Protein 8AU6 (pdb70)

Organism: Corynebacterium glutamicum (strain ATCC 13032 / DSM 20300 / JCM 1318 / BCRC 11384 / CCUG 27702 / LMG 3730 / NBRC 12168 / NCIMB 10025 / NRRL B-2784 / 534) (NCBI:txid196627)

Secondary structure (DSSP, 8-state):
-HHHHHHHHHHHHHHHHHHHHHHHHHHIIIIITTTTTT-EEE--BTTS-HHHHHHHHHHHHHTT-EE----EE-GGGGSHHHHHHHHHHHHHTPPTT----SS--SHHHHHHHHHHHHHBB-TTT--BSS-HHHHHHHHHHHHHTTSEE--TT----BSEE----S--S-GGGHHHHHHHHHHHHHHHHTSS-BEEE--GGGGSTTSHHHHHHHSHHHHHHSEEES-TTSTTT--HHHHHHHHH-

Sequence (245 aa):
AELVEAETLAEVNAVQADQADSIIDHIVEDVVAGTLTDRPVLVRTADAEESDVADVSWLLQQAGAINAGSITLEENFFSQDGADQLKSIVANTLPAGAQLSETQLDPGTHAGEALGAALLLNPETGEPLASTAERGLLLNVLRDNGYISYEDGTILPGQVIVITGDSDGSGDGAFAAETQSLFARALDAQGSGVVVAGRIHTAADTGVIGRLRANPDAAENVSTIDSVNRTWGKATVLSVREELA

InterPro domains:
  IPR021522 Copper transporter MctB [PF11382] (9-310)

Structure (mmCIF, N/CA/C/O backbone):
data_8AU6
#
_entry.id   8AU6
#
_cell.length_a   66.780
_cell.length_b   105.500
_cell.length_c   70.450
_cell.angle_alpha   90.000
_cell.angle_beta   90.000
_cell.angle_gamma   90.000
#
_symmetry.space_group_name_H-M   'C 2 2 21'
#
loop_
_entity.id
_entity.type
_entity.pdbx_description
1 polymer 'Regulatory protein Cg1604'
2 non-polymer 'CALCIUM ION'
3 water water
#
loop_
_atom_site.group_PDB
_atom_site.id
_atom_site.type_symbol
_atom_site.label_atom_id
_atom_site.label_alt_id
_atom_site.label_comp_id
_atom_site.label_asym_id
_atom_site.label_entity_id
_atom_site.label_seq_id
_atom_site.pdbx_PDB_ins_code
_atom_site.Cartn_x
_atom_site.Cartn_y
_atom_site.Cartn_z
_atom_site.occupancy
_atom_site.B_iso_or_equiv
_atom_site.auth_seq_id
_atom_site.auth_comp_id
_atom_site.auth_asym_id
_atom_site.auth_atom_id
_atom_site.pdbx_PDB_model_num
ATOM 1 N N . ALA A 1 46 ? -31.301 64.450 23.301 1.00 91.76 46 ALA A N 1
ATOM 2 C CA . ALA A 1 46 ? -30.370 65.565 23.175 1.00 92.51 46 ALA A CA 1
ATOM 3 C C . ALA A 1 46 ? -28.931 65.101 23.367 1.00 97.85 46 ALA A C 1
ATOM 4 O O . ALA A 1 46 ? -27.988 65.839 23.076 1.00 92.82 46 ALA A O 1
ATOM 6 N N . GLU A 1 47 ? -28.767 63.872 23.862 1.00 103.86 47 GLU A N 1
ATOM 7 C CA . GLU A 1 47 ? -27.438 63.321 24.099 1.00 99.48 47 GLU A CA 1
ATOM 8 C C . GLU A 1 47 ? -26.743 62.873 22.821 1.00 95.43 47 GLU A C 1
ATOM 9 O O . GLU A 1 47 ? -25.533 62.620 22.852 1.00 90.22 47 GLU A O 1
ATOM 15 N N . LEU A 1 48 ? -27.468 62.761 21.707 1.00 95.57 48 LEU A N 1
ATOM 16 C CA . LEU A 1 48 ? -26.824 62.492 20.429 1.00 92.99 48 LEU A CA 1
ATOM 17 C C . LEU A 1 48 ? -26.123 63.725 19.874 1.00 90.46 48 LEU A C 1
ATOM 18 O O . LEU A 1 48 ? -25.278 63.597 18.980 1.00 85.90 48 LEU A O 1
ATOM 23 N N . VAL A 1 49 ? -26.448 64.910 20.390 1.00 89.07 49 VAL A N 1
ATOM 24 C CA . VAL A 1 49 ? -25.767 66.126 19.962 1.00 85.14 49 VAL A CA 1
ATOM 25 C C . VAL A 1 49 ? -24.374 66.203 20.573 1.00 82.13 49 VAL A C 1
ATOM 26 O O . VAL A 1 49 ? -23.389 66.472 19.875 1.00 79.68 49 VAL A O 1
ATOM 30 N N . GLU A 1 50 ? -24.268 65.957 21.883 1.00 82.39 50 GLU A N 1
ATOM 31 C CA . GLU A 1 50 ? -22.973 66.051 22.549 1.00 78.86 50 GLU A CA 1
ATOM 32 C C . GLU A 1 50 ? -22.017 64.958 22.092 1.00 72.26 50 GLU A C 1
ATOM 33 O O . GLU A 1 50 ? -20.802 65.183 22.042 1.00 68.18 50 GLU A O 1
ATOM 39 N N . ALA A 1 51 ? -22.535 63.773 21.760 1.00 71.95 51 ALA A N 1
ATOM 40 C CA . ALA A 1 51 ? -21.673 62.744 21.192 1.00 67.04 51 ALA A CA 1
ATOM 41 C C . ALA A 1 51 ? -21.166 63.151 19.816 1.00 68.01 51 ALA A C 1
ATOM 42 O O . ALA A 1 51 ? -20.082 62.725 19.403 1.00 60.31 51 ALA A O 1
ATOM 44 N N . GLU A 1 52 ? -21.931 63.975 19.100 1.00 70.46 52 GLU A N 1
ATOM 45 C CA . GLU A 1 52 ? -21.507 64.423 17.780 1.00 69.46 52 GLU A CA 1
ATOM 46 C C . GLU A 1 52 ? -20.409 65.475 17.885 1.00 65.98 52 GLU A C 1
ATOM 47 O O . GLU A 1 52 ? -19.451 65.458 17.104 1.00 63.20 52 GLU A O 1
ATOM 53 N N . THR A 1 53 ? -20.526 66.394 18.848 1.00 65.44 53 THR A N 1
ATOM 54 C CA . THR A 1 53 ? -19.478 67.392 19.046 1.00 61.84 53 THR A CA 1
ATOM 55 C C . THR A 1 53 ? -18.199 66.749 19.567 1.00 59.18 53 THR A C 1
ATOM 56 O O . THR A 1 53 ? -17.094 67.158 19.192 1.00 55.66 53 THR A O 1
ATOM 60 N N . LEU A 1 54 ? -18.331 65.743 20.437 1.00 56.91 54 LEU A N 1
ATOM 61 C CA . LEU A 1 54 ? -17.157 65.032 20.932 1.00 54.83 54 LEU A CA 1
ATOM 62 C C . LEU A 1 54 ? -16.402 64.363 19.791 1.00 52.82 54 LEU A C 1
ATOM 63 O O . LEU A 1 54 ? -15.166 64.396 19.748 1.00 51.44 54 LEU A O 1
ATOM 68 N N . ALA A 1 55 ? -17.131 63.750 18.857 1.00 53.95 55 ALA A N 1
ATOM 69 C CA . ALA A 1 55 ? -16.484 63.124 17.710 1.00 53.33 55 ALA A CA 1
ATOM 70 C C . ALA A 1 55 ? -15.847 64.166 16.802 1.00 53.21 55 ALA A C 1
ATOM 71 O O . ALA A 1 55 ? -14.755 63.946 16.266 1.00 52.18 55 ALA A O 1
ATOM 73 N N . GLU A 1 56 ? -16.510 65.310 16.620 1.00 54.61 56 GLU A N 1
ATOM 74 C CA . GLU A 1 56 ? -15.954 66.349 15.761 1.00 55.28 56 GLU A CA 1
ATOM 75 C C . GLU A 1 56 ? -14.675 66.928 16.354 1.00 54.48 56 GLU A C 1
ATOM 76 O O . GLU A 1 56 ? -13.690 67.134 15.636 1.00 54.95 56 GLU A O 1
ATOM 82 N N . VAL A 1 57 ? -14.663 67.181 17.663 1.00 53.19 57 VAL A N 1
ATOM 83 C CA . VAL A 1 57 ? -13.490 67.777 18.295 1.00 52.52 57 VAL A CA 1
ATOM 84 C C . VAL A 1 57 ? -12.305 66.821 18.246 1.00 50.68 57 VAL A C 1
ATOM 85 O O . VAL A 1 57 ? -11.181 67.221 17.921 1.00 50.45 57 VAL A O 1
ATOM 89 N N . ASN A 1 58 ? -12.533 65.544 18.554 1.00 50.46 58 ASN A N 1
ATOM 90 C CA . ASN A 1 58 ? -11.428 64.604 18.693 1.00 49.65 58 ASN A CA 1
ATOM 91 C C . ASN A 1 58 ? -10.971 64.005 17.367 1.00 47.79 58 ASN A C 1
ATOM 92 O O . ASN A 1 58 ? -9.823 63.559 17.274 1.00 46.68 58 ASN A O 1
ATOM 97 N N . ALA A 1 59 ? -11.826 63.982 16.342 1.00 49.03 59 ALA A N 1
ATOM 98 C CA . ALA A 1 59 ? -11.363 63.543 15.029 1.00 49.35 59 ALA A CA 1
ATOM 99 C C . ALA A 1 59 ? -10.316 64.495 14.466 1.00 49.53 59 ALA A C 1
ATOM 100 O O . ALA A 1 59 ? -9.390 64.061 13.772 1.00 49.16 59 ALA A O 1
ATOM 102 N N . VAL A 1 60 ? -10.445 65.793 14.755 1.00 50.46 60 VAL A N 1
ATOM 103 C CA . VAL A 1 60 ? -9.418 66.753 14.364 1.00 51.19 60 VAL A CA 1
ATOM 104 C C . VAL A 1 60 ? -8.113 66.466 15.095 1.00 49.46 60 VAL A C 1
ATOM 105 O O . VAL A 1 60 ? -7.032 66.473 14.492 1.00 49.49 60 VAL A O 1
ATOM 109 N N . GLN A 1 61 ? -8.192 66.202 16.402 1.00 49.28 61 GLN A N 1
ATOM 110 C CA . GLN A 1 61 ? -6.991 65.917 17.178 1.00 48.19 61 GLN A CA 1
ATOM 111 C C . GLN A 1 61 ? -6.323 64.629 16.712 1.00 48.16 61 GLN A C 1
ATOM 112 O O . GLN A 1 61 ? -5.093 64.564 16.606 1.00 46.51 61 GLN A O 1
ATOM 118 N N . ALA A 1 62 ? -7.119 63.597 16.420 1.00 45.31 62 ALA A N 1
ATOM 119 C CA . ALA A 1 62 ? -6.556 62.322 15.983 1.00 45.38 62 ALA A CA 1
ATOM 120 C C . ALA A 1 62 ? -5.842 62.460 14.645 1.00 44.84 62 ALA A C 1
ATOM 121 O O . ALA A 1 62 ? -4.748 61.913 14.458 1.00 44.06 62 ALA A O 1
ATOM 123 N N . ASP A 1 63 ? -6.444 63.188 13.700 1.00 46.51 63 ASP A N 1
ATOM 124 C CA . ASP A 1 63 ? -5.798 63.393 12.408 1.00 48.29 63 ASP A CA 1
ATOM 125 C C . ASP A 1 63 ? -4.505 64.185 12.559 1.00 48.80 63 ASP A C 1
ATOM 126 O O . ASP A 1 63 ? -3.531 63.940 11.838 1.00 50.08 63 ASP A O 1
ATOM 131 N N . GLN A 1 64 ? -4.478 65.141 13.491 1.00 47.80 64 GLN A N 1
ATOM 132 C CA . GLN A 1 64 ? -3.249 65.888 13.739 1.00 49.29 64 GLN A CA 1
ATOM 133 C C . GLN A 1 64 ? -2.155 64.977 14.278 1.00 49.95 64 GLN A C 1
ATOM 134 O O . GLN A 1 64 ? -0.993 65.074 13.864 1.00 48.44 64 GLN A O 1
ATOM 140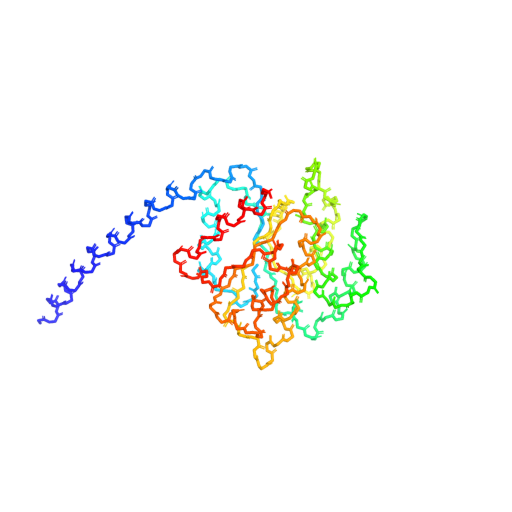 N N . ALA A 1 65 ? -2.509 64.076 15.198 1.00 45.35 65 ALA A N 1
ATOM 141 C CA . ALA A 1 65 ? -1.515 63.181 15.780 1.00 48.77 65 ALA A CA 1
ATOM 142 C C . ALA A 1 65 ? -0.952 62.223 14.738 1.00 43.45 65 ALA A C 1
ATOM 143 O O . ALA A 1 65 ? 0.256 61.959 14.720 1.00 42.81 65 ALA A O 1
ATOM 145 N N . ASP A 1 66 ? -1.810 61.691 13.864 1.00 44.74 66 ASP A N 1
ATOM 146 C CA . ASP A 1 66 ? -1.329 60.786 12.825 1.00 44.28 66 ASP A CA 1
ATOM 147 C C . ASP A 1 66 ? -0.400 61.504 11.854 1.00 45.30 66 ASP A C 1
ATOM 148 O O . ASP A 1 66 ? 0.604 60.936 11.411 1.00 44.79 66 ASP A O 1
ATOM 153 N N . SER A 1 67 ? -0.717 62.757 11.516 1.00 46.23 67 SER A N 1
ATOM 154 C CA . SER A 1 67 ? 0.148 63.520 10.622 1.00 49.88 67 SER A CA 1
ATOM 155 C C . SER A 1 67 ? 1.525 63.730 11.237 1.00 47.64 67 SER A C 1
ATOM 156 O O . SER A 1 67 ? 2.547 63.589 10.555 1.00 48.41 67 SER A O 1
ATOM 159 N N . ILE A 1 68 ? 1.571 64.068 12.526 1.00 46.76 68 ILE A N 1
ATOM 160 C CA . ILE A 1 68 ? 2.849 64.214 13.217 1.00 48.03 68 ILE A CA 1
ATOM 161 C C . ILE A 1 68 ? 3.645 62.918 13.138 1.00 48.06 68 ILE A C 1
ATOM 162 O O . ILE A 1 68 ? 4.840 62.917 12.818 1.00 47.21 68 ILE A O 1
ATOM 167 N N . ILE A 1 69 ? 2.987 61.793 13.415 1.00 44.80 69 ILE A N 1
ATOM 168 C CA . ILE A 1 69 ? 3.685 60.514 13.468 1.00 45.38 69 ILE A CA 1
ATOM 169 C C . ILE A 1 69 ? 4.153 60.094 12.079 1.00 44.58 69 ILE A C 1
ATOM 170 O O . ILE A 1 69 ? 5.268 59.584 11.918 1.00 45.49 69 ILE A O 1
ATOM 175 N N . ASP A 1 70 ? 3.317 60.302 11.055 1.00 43.92 70 ASP A N 1
ATOM 176 C CA . ASP A 1 70 ? 3.746 60.027 9.685 1.00 45.37 70 ASP A CA 1
ATOM 177 C C . ASP A 1 70 ? 5.015 60.797 9.344 1.00 48.65 70 ASP A C 1
ATOM 178 O O . ASP A 1 70 ? 5.951 60.243 8.754 1.00 49.29 70 ASP A O 1
ATOM 183 N N . HIS A 1 71 ? 5.060 62.078 9.715 1.00 47.79 71 HIS A N 1
ATOM 184 C CA . HIS A 1 71 ? 6.226 62.908 9.431 1.00 49.74 71 HIS A CA 1
ATOM 185 C C . HIS A 1 71 ? 7.465 62.383 10.147 1.00 48.70 71 HIS A C 1
ATOM 186 O O . HIS A 1 71 ? 8.570 62.405 9.591 1.00 49.78 71 HIS A O 1
ATOM 193 N N . ILE A 1 72 ? 7.298 61.894 11.380 1.00 46.40 72 ILE A N 1
A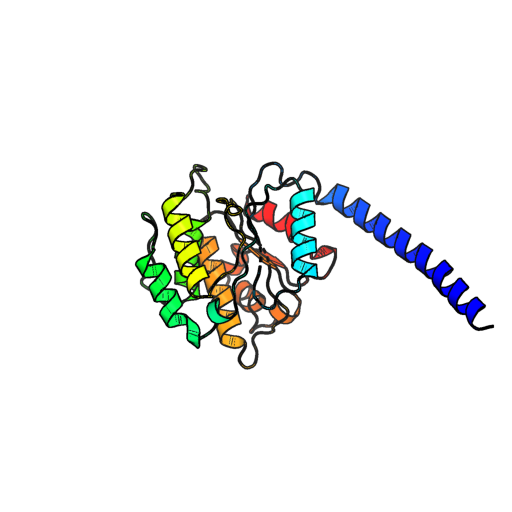TOM 194 C CA . ILE A 1 72 ? 8.435 61.380 12.139 1.00 45.65 72 ILE A CA 1
ATOM 195 C C . ILE A 1 72 ? 8.990 60.120 11.488 1.00 44.78 72 ILE A C 1
ATOM 196 O O . ILE A 1 72 ? 10.210 59.948 11.377 1.00 45.34 72 ILE A O 1
ATOM 201 N N . VAL A 1 73 ? 8.108 59.221 11.048 1.00 43.76 73 VAL A N 1
ATOM 202 C CA . VAL A 1 73 ? 8.553 57.987 10.404 1.00 43.38 73 VAL A CA 1
ATOM 203 C C . VAL A 1 73 ? 9.400 58.303 9.178 1.00 45.31 73 VAL A C 1
ATOM 204 O O . VAL A 1 73 ? 10.478 57.731 8.982 1.00 45.41 73 VAL A O 1
ATOM 208 N N . GLU A 1 74 ? 8.930 59.231 8.342 1.00 47.24 74 GLU A N 1
ATOM 209 C CA . GLU A 1 74 ? 9.653 59.557 7.116 1.00 49.81 74 GLU A CA 1
ATOM 210 C C . GLU A 1 74 ? 11.007 60.186 7.414 1.00 50.79 74 GLU A C 1
ATOM 211 O O . GLU A 1 74 ? 12.001 59.876 6.748 1.00 52.00 74 GLU A O 1
ATOM 217 N N . ASP A 1 75 ? 11.071 61.064 8.415 1.00 50.66 75 ASP A N 1
ATOM 218 C CA . ASP A 1 75 ? 12.299 61.803 8.677 1.00 52.45 75 ASP A CA 1
ATOM 219 C C . ASP A 1 75 ? 13.306 61.024 9.514 1.00 50.96 75 ASP A C 1
ATOM 220 O O . ASP A 1 75 ? 14.502 61.325 9.449 1.00 52.69 75 ASP A O 1
ATOM 225 N N . VAL A 1 76 ? 12.864 60.033 10.286 1.00 48.25 76 VAL A N 1
ATOM 226 C CA . VAL A 1 76 ? 13.714 59.368 11.261 1.00 47.27 76 VAL A CA 1
ATOM 227 C C . VAL A 1 76 ? 13.987 57.915 10.890 1.00 45.90 76 VAL A C 1
ATOM 228 O O . VAL A 1 76 ? 15.118 57.442 11.030 1.00 46.23 76 VAL A O 1
ATOM 232 N N . VAL A 1 77 ? 12.977 57.187 10.418 1.00 40.43 77 VAL A N 1
ATOM 233 C CA . VAL A 1 77 ? 13.042 55.737 10.313 1.00 41.70 77 VAL A CA 1
ATOM 234 C C . VAL A 1 77 ? 13.177 55.268 8.869 1.00 44.03 77 VAL A C 1
ATOM 235 O O . VAL A 1 77 ? 13.929 54.330 8.592 1.00 44.15 77 VAL A O 1
ATOM 239 N N . ALA A 1 78 ? 12.471 55.907 7.936 1.00 42.60 78 ALA A N 1
ATOM 240 C CA . ALA A 1 78 ? 12.392 55.400 6.570 1.00 43.13 78 ALA A CA 1
ATOM 241 C C . ALA A 1 78 ? 13.770 55.304 5.926 1.00 44.15 78 ALA A C 1
ATOM 242 O O . ALA A 1 78 ? 14.558 56.254 5.967 1.00 45.27 78 ALA A O 1
ATOM 244 N N . GLY A 1 79 ? 14.059 54.143 5.334 1.00 44.39 79 GLY A N 1
ATOM 245 C CA . GLY A 1 79 ? 15.253 53.956 4.531 1.00 45.83 79 GLY A CA 1
ATOM 246 C C . GLY A 1 79 ? 16.552 53.819 5.293 1.00 46.69 79 GLY A C 1
ATOM 247 O O . GLY A 1 79 ? 17.615 53.781 4.668 1.00 48.18 79 GLY A O 1
ATOM 248 N N . THR A 1 80 ? 16.504 53.724 6.620 1.00 42.45 80 THR A N 1
ATOM 249 C CA . THR A 1 80 ? 17.705 53.716 7.444 1.00 45.21 80 THR A CA 1
ATOM 250 C C . THR A 1 80 ? 18.320 52.334 7.620 1.00 45.25 80 THR A C 1
ATOM 251 O O . THR A 1 80 ? 19.451 52.242 8.109 1.00 49.91 80 THR A O 1
ATOM 255 N N . LEU A 1 81 ? 17.617 51.265 7.254 1.00 42.74 81 LEU A N 1
ATOM 256 C CA . LEU A 1 81 ? 18.104 49.905 7.468 1.00 41.60 81 LEU A CA 1
ATOM 257 C C . LEU A 1 81 ? 17.930 49.065 6.212 1.00 46.44 81 LEU A C 1
ATOM 258 O O . LEU A 1 81 ? 17.630 47.870 6.279 1.00 46.97 81 LEU A O 1
ATOM 263 N N . THR A 1 82 ? 18.130 49.677 5.047 1.00 43.83 82 THR A N 1
ATOM 264 C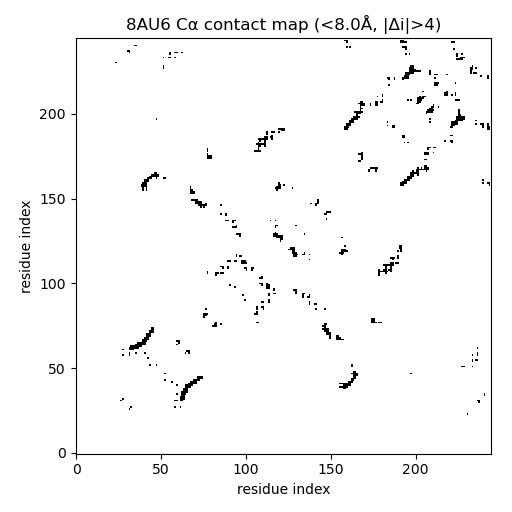 CA . THR A 1 82 ? 17.888 48.992 3.783 1.00 45.10 82 THR A CA 1
ATOM 265 C C . THR A 1 82 ? 18.737 47.731 3.671 1.00 47.03 82 THR A C 1
ATOM 266 O O . THR A 1 82 ? 19.958 47.769 3.853 1.00 51.72 82 THR A O 1
ATOM 270 N N . ASP A 1 83 ? 18.070 46.606 3.396 1.00 47.28 83 ASP A N 1
ATOM 271 C CA . ASP A 1 83 ? 18.715 45.313 3.150 1.00 45.68 83 ASP A CA 1
ATOM 272 C C . ASP A 1 83 ? 19.527 44.827 4.349 1.00 49.13 83 ASP A C 1
ATOM 273 O O . ASP A 1 83 ? 20.471 44.049 4.197 1.00 48.08 83 ASP A O 1
ATOM 278 N N . ARG A 1 84 ? 19.168 45.269 5.553 1.00 46.94 84 ARG A N 1
ATOM 279 C CA . ARG A 1 84 ? 19.821 44.791 6.763 1.00 47.25 84 ARG A CA 1
ATOM 280 C C . ARG A 1 84 ? 18.915 43.787 7.453 1.00 44.26 84 ARG A C 1
ATOM 281 O O . ARG A 1 84 ? 17.815 44.163 7.887 1.00 43.53 84 ARG A O 1
ATOM 289 N N . PRO A 1 85 ? 19.311 42.520 7.575 1.00 41.01 85 PRO A N 1
ATOM 290 C CA . PRO A 1 85 ? 18.445 41.539 8.246 1.00 41.89 85 PRO A CA 1
ATOM 291 C C . PRO A 1 85 ? 18.415 41.785 9.748 1.00 41.23 85 PRO A C 1
ATOM 292 O O . PRO A 1 85 ? 19.456 41.816 10.407 1.00 43.48 85 PRO A O 1
ATOM 296 N N . VAL A 1 86 ? 17.213 41.970 10.284 1.00 36.93 86 VAL A N 1
ATOM 297 C CA . VAL A 1 86 ? 17.004 42.167 11.713 1.00 37.12 86 VAL A CA 1
ATOM 298 C C . VAL A 1 86 ? 16.029 41.106 12.201 1.00 37.17 86 VAL A C 1
ATOM 299 O O . VAL A 1 86 ? 14.973 40.899 11.593 1.00 37.92 86 VAL A O 1
ATOM 303 N N . LEU A 1 87 ? 16.384 40.434 13.289 1.00 35.76 87 LEU A N 1
ATOM 304 C CA . LEU A 1 87 ? 15.524 39.432 13.897 1.00 37.34 87 LEU A CA 1
ATOM 305 C C . LEU A 1 87 ? 14.904 39.993 15.169 1.00 38.82 87 LEU A C 1
ATOM 306 O O . LEU A 1 87 ? 15.572 40.676 15.953 1.00 36.09 87 LEU A O 1
ATOM 311 N N . VAL A 1 88 ? 13.620 39.707 15.363 1.00 39.32 88 VAL A N 1
ATOM 312 C CA . VAL A 1 88 ? 12.870 40.163 16.525 1.00 34.28 88 VAL A CA 1
ATOM 313 C C . VAL A 1 88 ? 12.637 38.979 17.450 1.00 38.04 88 VAL A C 1
ATOM 314 O O . VAL A 1 88 ? 12.098 37.948 17.028 1.00 37.28 88 VAL A O 1
ATOM 326 N N . ARG A 1 90 ? 10.730 38.146 21.212 1.00 34.61 90 ARG A N 1
ATOM 327 C CA . ARG A 1 90 ? 9.736 38.689 22.127 1.00 35.25 90 ARG A CA 1
ATOM 328 C C . ARG A 1 90 ? 9.557 37.735 23.298 1.00 37.73 90 ARG A C 1
ATOM 329 O O . ARG A 1 90 ? 9.391 36.526 23.099 1.00 36.24 90 ARG A O 1
ATOM 337 N N . THR A 1 91 ? 9.611 38.273 24.514 1.00 32.03 91 THR A N 1
ATOM 338 C CA . THR A 1 91 ? 9.324 37.457 25.682 1.00 31.79 91 THR A CA 1
ATOM 339 C C . THR A 1 91 ? 7.831 37.146 25.746 1.00 35.76 91 THR A C 1
ATOM 340 O O . THR A 1 91 ? 7.013 37.726 25.026 1.00 35.56 91 THR A O 1
ATOM 344 N N . ALA A 1 92 ? 7.478 36.210 26.631 1.00 34.44 92 ALA A N 1
ATOM 345 C CA . ALA A 1 92 ? 6.087 35.782 26.732 1.00 37.67 92 ALA A CA 1
ATOM 346 C C . ALA A 1 92 ? 5.181 36.908 27.213 1.00 38.26 92 ALA A C 1
ATOM 347 O O . ALA A 1 92 ? 4.000 36.949 26.850 1.00 42.06 92 ALA A O 1
ATOM 349 N N . ASP A 1 93 ? 5.707 37.828 28.018 1.00 36.89 93 ASP A N 1
ATOM 350 C CA . ASP A 1 93 ? 4.904 38.900 28.591 1.00 38.43 93 ASP A CA 1
ATOM 351 C C . ASP A 1 93 ? 4.971 40.193 27.784 1.00 39.05 93 ASP A C 1
ATOM 352 O O . ASP A 1 93 ? 4.421 41.211 28.222 1.00 39.13 93 ASP A O 1
ATOM 357 N N . ALA A 1 94 ? 5.627 40.181 26.628 1.00 37.91 94 ALA A N 1
ATOM 358 C CA . ALA A 1 94 ? 5.674 41.371 25.791 1.00 39.86 94 ALA A CA 1
ATOM 359 C C . ALA A 1 94 ? 4.291 41.683 25.236 1.00 37.80 94 ALA A C 1
ATOM 360 O O . ALA A 1 94 ? 3.530 40.781 24.873 1.00 37.34 94 ALA A O 1
ATOM 362 N N . GLU A 1 95 ? 3.961 42.971 25.185 1.00 38.37 95 GLU A N 1
ATOM 363 C CA . GLU A 1 95 ? 2.692 43.393 24.610 1.00 39.43 95 GLU A CA 1
ATOM 364 C C . GLU A 1 95 ? 2.730 43.253 23.094 1.00 40.59 95 GLU A C 1
ATOM 365 O O . GLU A 1 95 ? 3.699 43.663 22.447 1.00 36.80 95 GLU A O 1
ATOM 371 N N . GLU A 1 96 ? 1.667 42.681 22.523 1.00 40.35 96 GLU A N 1
ATOM 372 C CA . GLU A 1 96 ? 1.655 42.453 21.082 1.00 42.39 96 GLU A CA 1
ATOM 373 C C . GLU A 1 96 ? 1.672 43.764 20.306 1.00 40.64 96 GLU A C 1
ATOM 374 O O . GLU A 1 96 ? 2.263 43.828 19.223 1.00 40.62 96 GLU A O 1
ATOM 380 N N . SER A 1 97 ? 1.057 44.821 20.844 1.00 40.06 97 SER A N 1
ATOM 381 C CA . SER A 1 97 ? 1.097 46.111 20.163 1.00 41.31 97 SER A CA 1
ATOM 382 C C . SER A 1 97 ? 2.525 46.630 20.064 1.00 39.28 97 SER A C 1
ATOM 383 O O . SER A 1 97 ? 2.925 47.176 19.031 1.00 40.35 97 SER A O 1
ATOM 386 N N . ASP A 1 98 ? 3.312 46.463 21.129 1.00 36.67 98 ASP A N 1
ATOM 387 C CA . ASP A 1 98 ? 4.709 46.881 21.084 1.00 37.69 98 ASP A CA 1
ATOM 388 C C . ASP A 1 98 ? 5.479 46.104 20.023 1.00 38.69 98 ASP A C 1
ATOM 389 O O . ASP A 1 98 ? 6.256 46.685 19.255 1.00 36.62 98 ASP A O 1
ATOM 394 N N . VAL A 1 99 ? 5.270 44.788 19.962 1.00 34.74 99 VAL A N 1
ATOM 395 C CA . VAL A 1 99 ? 5.985 43.960 18.996 1.00 35.78 99 VAL A CA 1
ATOM 396 C C . VAL A 1 99 ? 5.552 44.301 17.577 1.00 35.48 99 VAL A C 1
ATOM 397 O O . VAL A 1 99 ? 6.387 44.442 16.675 1.00 36.19 99 VAL A O 1
ATOM 401 N N . ALA A 1 100 ? 4.246 44.447 17.357 1.00 36.91 100 ALA A N 1
ATOM 402 C CA . ALA A 1 100 ? 3.754 44.770 16.021 1.00 39.52 100 ALA A CA 1
ATOM 403 C C . ALA A 1 100 ? 4.222 46.150 15.572 1.00 41.37 100 ALA A C 1
ATOM 404 O O . ALA A 1 100 ? 4.571 46.341 14.401 1.00 40.66 100 ALA A O 1
ATOM 406 N N . ASP A 1 101 ? 4.246 47.124 16.487 1.00 37.62 101 ASP A N 1
ATOM 407 C CA . ASP A 1 101 ? 4.658 48.475 16.117 1.00 35.09 101 ASP A CA 1
ATOM 408 C C . ASP A 1 101 ? 6.136 48.521 15.747 1.00 35.65 101 ASP A C 1
ATOM 409 O O . ASP A 1 101 ? 6.512 49.101 14.721 1.00 35.16 101 ASP A O 1
ATOM 414 N N . VAL A 1 102 ? 6.993 47.914 16.572 1.00 34.53 102 VAL A N 1
ATOM 415 C CA . VAL A 1 102 ? 8.422 47.888 16.268 1.00 34.73 102 VAL A CA 1
ATOM 416 C C . VAL A 1 102 ? 8.681 47.117 14.978 1.00 36.14 102 VAL A C 1
ATOM 417 O O . VAL A 1 102 ? 9.500 47.528 14.145 1.00 33.64 102 VAL A O 1
ATOM 421 N N . SER A 1 103 ? 7.985 45.994 14.786 1.00 35.83 103 SER A N 1
ATOM 422 C CA . SER A 1 103 ? 8.175 45.215 13.567 1.00 35.35 103 SER A CA 1
ATOM 423 C C . SER A 1 103 ? 7.756 46.007 12.337 1.00 37.11 103 SER A C 1
ATOM 424 O O . SER A 1 103 ? 8.416 45.937 11.294 1.00 41.32 103 SER A O 1
ATOM 427 N N . TRP A 1 104 ? 6.665 46.769 12.441 1.00 37.83 104 TRP A N 1
ATOM 428 C CA . TRP A 1 104 ? 6.249 47.614 11.327 1.00 41.29 104 TRP A CA 1
ATOM 429 C C . TRP A 1 104 ? 7.305 48.667 11.013 1.00 39.84 104 TRP A C 1
ATOM 430 O O . TRP A 1 104 ? 7.616 48.914 9.842 1.00 37.63 104 TRP A O 1
ATOM 441 N N . LEU A 1 105 ? 7.876 49.290 12.048 1.00 34.87 105 LEU A N 1
ATOM 442 C CA . LEU A 1 105 ? 8.861 50.347 11.832 1.00 35.63 105 LEU A CA 1
ATOM 443 C C . LEU A 1 105 ? 10.147 49.799 11.226 1.00 36.51 105 LEU A C 1
ATOM 444 O O . LEU A 1 105 ? 10.798 50.477 10.422 1.00 38.85 105 LEU A O 1
ATOM 449 N N . LEU A 1 106 ? 10.537 48.579 11.605 1.00 35.28 106 LEU A N 1
ATOM 450 C CA . LEU A 1 106 ? 11.697 47.952 10.977 1.00 36.53 106 LEU A CA 1
ATOM 451 C C . LEU A 1 106 ? 11.462 47.736 9.488 1.00 39.01 106 LEU A C 1
ATOM 452 O O . LEU A 1 106 ? 12.342 48.010 8.662 1.00 40.91 106 LEU A O 1
ATOM 457 N N . GLN A 1 107 ? 10.272 47.253 9.126 1.00 40.17 107 GLN A N 1
ATOM 458 C CA . GLN A 1 107 ? 9.922 47.122 7.715 1.00 40.44 107 GLN A CA 1
ATOM 459 C C . GLN A 1 107 ? 9.955 48.475 7.011 1.00 41.03 107 GLN A C 1
ATOM 460 O O . GLN A 1 107 ? 10.438 48.581 5.877 1.00 42.77 107 GLN A O 1
ATOM 466 N N . GLN A 1 108 ? 9.449 49.522 7.669 1.00 39.68 108 GLN A N 1
ATOM 467 C CA . GLN A 1 108 ? 9.486 50.858 7.078 1.00 42.56 108 GLN A CA 1
ATOM 468 C C . GLN A 1 108 ? 10.912 51.359 6.905 1.00 42.49 108 GLN A C 1
ATOM 469 O O . GLN A 1 108 ? 11.188 52.139 5.987 1.00 44.09 108 GLN A O 1
ATOM 475 N N . ALA A 1 109 ? 11.828 50.934 7.776 1.00 39.11 109 ALA A N 1
ATOM 476 C CA . ALA A 1 109 ? 13.226 51.318 7.645 1.00 41.54 109 ALA A CA 1
ATOM 477 C C . ALA A 1 109 ? 13.933 50.597 6.507 1.00 41.45 109 ALA A C 1
ATOM 478 O O . ALA A 1 109 ? 15.083 50.933 6.206 1.00 43.37 109 ALA A O 1
ATOM 480 N N . GLY A 1 110 ? 13.283 49.625 5.874 1.00 41.16 110 GLY A N 1
ATOM 481 C CA . GLY A 1 110 ? 13.913 48.839 4.836 1.00 43.95 110 GLY A CA 1
ATOM 482 C C . GLY A 1 110 ? 14.628 47.600 5.322 1.00 43.20 110 GLY A C 1
ATOM 483 O O . GLY A 1 110 ? 15.316 46.950 4.525 1.00 42.56 110 GLY A O 1
ATOM 484 N N . ALA A 1 111 ? 14.494 47.255 6.599 1.00 39.40 111 ALA A N 1
ATOM 485 C CA . ALA A 1 111 ? 15.150 46.071 7.131 1.00 39.05 111 ALA A CA 1
ATOM 486 C C . ALA A 1 111 ? 14.522 44.804 6.567 1.00 44.32 111 ALA A C 1
ATOM 487 O O . ALA A 1 111 ? 13.328 44.756 6.260 1.00 41.62 111 ALA A O 1
ATOM 489 N N . ILE A 1 112 ? 15.347 43.772 6.427 1.00 42.33 112 ILE A N 1
ATOM 490 C CA . ILE A 1 112 ? 14.858 42.452 6.049 1.00 43.18 112 ILE A CA 1
ATOM 491 C C . ILE A 1 112 ? 14.313 41.761 7.290 1.00 40.55 112 ILE A C 1
ATOM 492 O O . ILE A 1 112 ? 14.990 41.689 8.323 1.00 39.08 112 ILE A O 1
ATOM 497 N N . ASN A 1 113 ? 13.084 41.264 7.196 1.00 44.77 113 ASN A N 1
ATOM 498 C CA . ASN A 1 113 ? 12.441 40.549 8.296 1.00 45.48 113 ASN A CA 1
ATOM 499 C C . ASN A 1 113 ? 13.113 39.191 8.458 1.00 43.75 113 ASN A C 1
ATOM 500 O O . ASN A 1 113 ? 12.790 38.236 7.751 1.00 45.03 113 ASN A O 1
ATOM 505 N N . ALA A 1 114 ? 14.048 39.096 9.402 1.00 42.33 114 ALA A N 1
ATOM 506 C CA . ALA A 1 114 ? 14.785 37.858 9.622 1.00 42.95 114 ALA A CA 1
ATOM 507 C C . ALA A 1 114 ? 14.034 36.863 10.498 1.00 43.94 114 ALA A C 1
ATOM 508 O O . ALA A 1 114 ? 14.574 35.789 10.787 1.00 43.92 114 ALA A O 1
ATOM 510 N N . GLY A 1 115 ? 12.815 37.185 10.923 1.00 41.78 115 GLY A N 1
ATOM 511 C CA . GLY A 1 115 ? 12.026 36.267 11.717 1.00 44.49 115 GLY A CA 1
ATOM 512 C C . GLY A 1 115 ? 11.575 36.843 13.043 1.00 44.45 115 GLY A C 1
ATOM 513 O O . GLY A 1 115 ? 12.175 37.790 13.561 1.00 40.57 115 GLY A O 1
ATOM 514 N N . SER A 1 116 ? 10.506 36.277 13.598 1.00 42.10 116 SER A N 1
ATOM 515 C CA . SER A 1 116 ? 9.985 36.665 14.903 1.00 41.69 116 SER A CA 1
ATOM 516 C C . SER A 1 116 ? 9.927 35.423 15.778 1.00 42.20 116 SER A C 1
ATOM 517 O O . SER A 1 116 ? 9.213 34.466 15.455 1.00 44.73 116 SER A O 1
ATOM 520 N N . ILE A 1 117 ? 10.679 35.432 16.875 1.00 36.30 117 ILE A N 1
ATOM 521 C CA . ILE A 1 117 ? 10.797 34.278 17.759 1.00 37.34 117 ILE A CA 1
ATOM 522 C C . ILE A 1 117 ? 10.238 34.654 19.123 1.00 38.16 117 ILE A C 1
ATOM 523 O O . ILE A 1 117 ? 10.693 35.625 19.742 1.00 33.92 117 ILE A O 1
ATOM 528 N N . THR A 1 118 ? 9.256 33.888 19.587 1.00 33.62 118 THR A N 1
ATOM 529 C CA . THR A 1 118 ? 8.682 34.074 20.911 1.00 35.54 118 THR A CA 1
ATOM 530 C C . THR A 1 118 ? 9.441 33.206 21.906 1.00 37.49 118 THR A C 1
ATOM 531 O O . THR A 1 118 ? 9.549 31.991 21.719 1.00 39.89 118 THR A O 1
ATOM 535 N N . LEU A 1 119 ? 9.975 33.829 22.952 1.00 37.11 119 LEU A N 1
ATOM 536 C CA . LEU A 1 119 ? 10.644 33.108 24.028 1.00 34.91 119 LEU A CA 1
ATOM 537 C C . LEU A 1 119 ? 9.610 32.830 25.113 1.00 36.48 119 LEU A C 1
ATOM 538 O O . LEU A 1 119 ? 9.194 33.743 25.833 1.00 37.07 119 LEU A O 1
ATOM 543 N N . GLU A 1 120 ? 9.191 31.572 25.224 1.00 36.50 120 GLU A N 1
ATOM 544 C CA . GLU A 1 120 ? 8.106 31.225 26.127 1.00 40.35 120 GLU A CA 1
ATOM 545 C C . GLU A 1 120 ? 8.557 31.358 27.581 1.00 39.91 120 GLU A C 1
ATOM 546 O O . GLU A 1 120 ? 9.720 31.645 27.883 1.00 36.98 120 GLU A O 1
ATOM 552 N N . GLU A 1 121 ? 7.607 31.143 28.493 1.00 38.84 121 GLU A N 1
ATOM 553 C CA . GLU A 1 121 ? 7.858 31.401 29.907 1.00 41.91 121 GLU A CA 1
ATOM 554 C C . GLU A 1 121 ? 8.976 30.519 30.448 1.00 44.15 121 GLU A C 1
ATOM 555 O O . GLU A 1 121 ? 9.823 30.984 31.220 1.00 47.94 121 GLU A O 1
ATOM 561 N N . ASN A 1 122 ? 9.003 29.244 30.050 1.00 42.24 122 ASN A N 1
ATOM 562 C CA . ASN A 1 122 ? 10.020 28.328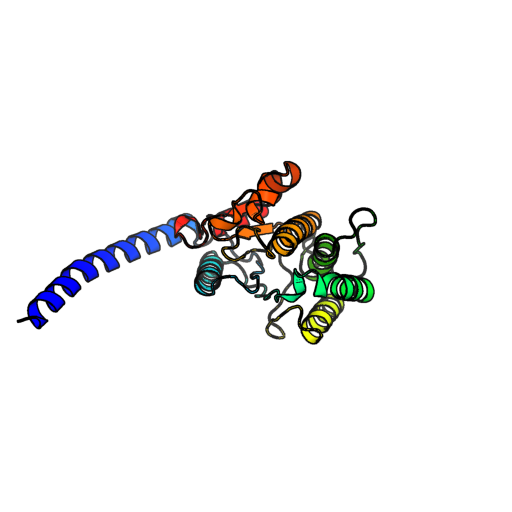 30.554 1.00 47.57 122 ASN A CA 1
ATOM 563 C C . ASN A 1 122 ? 11.427 28.735 30.139 1.00 43.92 122 ASN A C 1
ATOM 564 O O . ASN A 1 122 ? 12.396 28.291 30.765 1.00 45.51 122 ASN A O 1
ATOM 569 N N . PHE A 1 123 ? 11.560 29.563 29.101 1.00 38.04 123 PHE A N 1
ATOM 570 C CA . PHE A 1 123 ? 12.882 29.977 28.644 1.00 40.95 123 PHE A CA 1
ATOM 571 C C . PHE A 1 123 ? 13.639 30.743 29.724 1.00 41.14 123 PHE A C 1
ATOM 572 O O . PHE A 1 123 ? 14.870 30.654 29.799 1.00 36.29 123 PHE A O 1
ATOM 580 N N . PHE A 1 124 ? 12.928 31.491 30.572 1.00 39.14 124 PHE A N 1
ATOM 581 C CA . PHE A 1 124 ? 13.560 32.327 31.587 1.00 40.10 124 PHE A CA 1
ATOM 582 C C . PHE A 1 124 ? 13.132 31.959 33.003 1.00 39.83 124 PHE A C 1
ATOM 583 O O . PHE A 1 124 ? 13.243 32.789 33.908 1.00 44.97 124 PHE A O 1
ATOM 591 N N . SER A 1 125 ? 12.650 30.740 33.224 1.00 42.91 125 SER A N 1
ATOM 592 C CA . SER A 1 125 ? 12.182 30.327 34.539 1.00 46.69 125 SER A CA 1
ATOM 593 C C . SER A 1 125 ? 13.188 29.391 35.197 1.00 46.87 125 SER A C 1
ATOM 594 O O . SER A 1 125 ? 13.943 28.689 34.518 1.00 45.69 125 SER A O 1
ATOM 597 N N . GLN A 1 126 ? 13.195 29.391 36.536 1.00 45.68 126 GLN A N 1
ATOM 598 C CA . GLN A 1 126 ? 14.059 28.467 37.266 1.00 47.78 126 GLN A CA 1
ATOM 599 C C . GLN A 1 126 ? 13.718 27.021 36.938 1.00 45.60 126 GLN A C 1
ATOM 600 O O . GLN A 1 126 ? 14.614 26.178 36.821 1.00 52.22 126 GLN A O 1
ATOM 606 N N . ASP A 1 127 ? 12.425 26.716 36.790 1.00 48.18 127 ASP A N 1
ATOM 607 C CA . ASP A 1 127 ? 12.011 25.347 36.498 1.00 53.70 127 ASP A CA 1
ATOM 608 C C . ASP A 1 127 ? 12.634 24.840 35.203 1.00 54.17 127 ASP A C 1
ATOM 609 O O . ASP A 1 127 ? 13.036 23.674 35.115 1.00 58.06 127 ASP A O 1
ATOM 614 N N . GLY A 1 128 ? 12.731 25.700 34.194 1.00 52.77 128 GLY A N 1
ATOM 615 C CA . GLY A 1 128 ? 13.220 25.300 32.893 1.00 51.57 128 GLY A CA 1
ATOM 616 C C . GLY A 1 128 ? 14.698 25.484 32.651 1.00 48.67 128 GLY A C 1
ATOM 617 O O . GLY A 1 128 ? 15.174 25.172 31.554 1.00 48.97 128 GLY A O 1
ATOM 618 N N . ALA A 1 129 ? 15.447 25.970 33.644 1.00 45.89 129 ALA A N 1
ATOM 619 C CA . ALA A 1 129 ? 16.861 26.267 33.431 1.00 44.86 129 ALA A CA 1
ATOM 620 C C . ALA A 1 129 ? 17.660 25.010 33.109 1.00 48.23 129 ALA A C 1
ATOM 621 O O . ALA A 1 129 ? 18.494 25.015 32.195 1.00 48.57 129 ALA A O 1
ATOM 623 N N . ASP A 1 130 ? 17.420 23.922 33.847 1.00 53.16 130 ASP A N 1
ATOM 624 C CA . ASP A 1 130 ? 18.232 22.719 33.682 1.00 51.60 130 ASP A CA 1
ATOM 625 C C . ASP A 1 130 ? 18.025 22.081 32.314 1.00 50.74 130 ASP A C 1
ATOM 626 O O . ASP A 1 130 ? 18.994 21.672 31.663 1.00 50.11 130 ASP A O 1
ATOM 631 N N . GLN A 1 131 ? 16.774 21.977 31.858 1.00 46.29 131 GLN A N 1
ATOM 632 C CA . GLN A 1 131 ? 16.540 21.369 30.554 1.00 48.57 131 GLN A CA 1
ATOM 633 C C . GLN A 1 131 ? 17.012 22.275 29.425 1.00 45.55 131 GLN A C 1
ATOM 634 O O . GLN A 1 131 ? 17.492 21.784 28.398 1.00 48.45 131 GLN A O 1
ATOM 640 N N . LEU A 1 132 ? 16.891 23.594 29.597 1.00 48.50 132 LEU A N 1
ATOM 641 C CA . LEU A 1 132 ? 17.366 24.515 28.570 1.00 46.36 132 LEU A CA 1
ATOM 642 C C . LEU A 1 132 ? 18.873 24.400 28.390 1.00 43.60 132 LEU A C 1
ATOM 643 O O . LEU A 1 132 ? 19.368 24.349 27.258 1.00 41.43 132 LEU A O 1
ATOM 648 N N . LYS A 1 133 ? 19.617 24.347 29.497 1.00 41.78 133 LYS A N 1
ATOM 649 C CA . LYS A 1 133 ? 21.063 24.185 29.402 1.00 42.80 133 LYS A CA 1
ATOM 650 C C . LYS A 1 133 ? 21.420 22.877 28.710 1.00 44.71 133 LYS A C 1
ATOM 651 O O . LYS A 1 133 ? 22.383 22.818 27.937 1.00 45.29 133 LYS A O 1
ATOM 657 N N . SER A 1 134 ? 20.636 21.823 28.959 1.00 43.58 134 SER A N 1
ATOM 658 C CA . SER A 1 134 ? 20.905 20.526 28.347 1.00 44.29 134 SER A CA 1
ATOM 659 C C . SER A 1 134 ? 20.638 20.550 26.846 1.00 42.67 134 SER A C 1
ATOM 660 O O . SER A 1 134 ? 21.398 19.965 26.065 1.00 48.04 134 SER A O 1
ATOM 663 N N . ILE A 1 135 ? 19.566 21.220 26.425 1.00 41.38 135 ILE A N 1
ATOM 664 C CA . ILE A 1 135 ? 19.222 21.275 25.008 1.00 43.58 135 ILE A CA 1
ATOM 665 C C . ILE A 1 135 ? 20.288 22.031 24.224 1.00 44.36 135 ILE A C 1
ATOM 666 O O . ILE A 1 135 ? 20.743 21.578 23.167 1.00 47.19 135 ILE A O 1
ATOM 671 N N . VAL A 1 136 ? 20.701 23.198 24.726 1.00 41.07 136 VAL A N 1
ATOM 672 C CA . VAL A 1 136 ? 21.698 23.984 24.006 1.00 42.01 136 VAL A CA 1
ATOM 673 C C . VAL A 1 136 ? 23.046 23.274 24.005 1.00 42.08 136 VAL A C 1
ATOM 674 O O . VAL A 1 136 ? 23.826 23.411 23.055 1.00 42.99 136 VAL A O 1
ATOM 678 N N . ALA A 1 137 ? 23.340 22.495 25.048 1.00 42.50 137 ALA A N 1
ATOM 679 C CA . ALA A 1 137 ? 24.591 21.746 25.068 1.00 42.87 137 ALA A CA 1
ATOM 680 C C . ALA A 1 137 ? 24.579 20.627 24.035 1.00 45.97 137 ALA A C 1
ATOM 681 O O . ALA A 1 137 ? 25.569 20.422 23.323 1.00 49.01 137 ALA A O 1
ATOM 683 N N . ASN A 1 138 ? 23.462 19.904 23.926 1.00 42.86 138 ASN A N 1
ATOM 684 C CA . ASN A 1 138 ? 23.392 18.743 23.048 1.00 42.89 138 ASN A CA 1
ATOM 685 C C . ASN A 1 138 ? 23.235 19.112 21.577 1.00 45.75 138 ASN A C 1
ATOM 686 O O . ASN A 1 138 ? 23.567 18.295 20.713 1.00 49.14 138 ASN A O 1
ATOM 691 N N . THR A 1 139 ? 22.737 20.309 21.270 1.00 45.94 139 THR A N 1
ATOM 692 C CA . THR A 1 139 ? 22.575 20.758 19.893 1.00 48.94 139 THR A CA 1
ATOM 693 C C . THR A 1 139 ? 23.493 21.933 19.570 1.00 47.95 139 THR A C 1
ATOM 694 O O . THR A 1 139 ? 23.215 22.710 18.654 1.00 45.35 139 THR A O 1
ATOM 698 N N . LEU A 1 140 ? 24.587 22.066 20.312 1.00 48.39 140 LEU A N 1
ATOM 699 C CA . LEU A 1 140 ? 25.512 23.180 20.156 1.00 45.73 140 LEU A CA 1
ATOM 700 C C . LEU A 1 140 ? 26.120 23.184 18.757 1.00 47.40 140 LEU A C 1
ATOM 701 O O . LEU A 1 140 ? 26.761 22.196 18.367 1.00 48.46 140 LEU A O 1
ATOM 706 N N . PRO A 1 141 ? 25.954 24.254 17.981 1.00 45.79 141 PRO A N 1
ATOM 707 C CA . PRO A 1 141 ? 26.553 24.291 16.643 1.00 50.63 141 PRO A CA 1
ATOM 708 C C . PRO A 1 141 ? 28.071 24.259 16.721 1.00 51.71 141 PRO A C 1
ATOM 709 O O . PRO A 1 141 ? 28.677 24.721 17.691 1.00 51.56 141 PRO A O 1
ATOM 713 N N . ALA A 1 142 ? 28.684 23.688 15.686 1.00 49.18 142 ALA A N 1
ATOM 714 C CA . ALA A 1 142 ? 30.135 23.706 15.589 1.00 50.85 142 ALA A CA 1
ATOM 715 C C . ALA A 1 142 ? 30.627 25.143 15.481 1.00 61.73 142 ALA A C 1
ATOM 716 O O . ALA A 1 142 ? 29.984 25.994 14.858 1.00 66.11 142 ALA A O 1
ATOM 718 N N . GLY A 1 143 ? 31.771 25.414 16.099 1.00 65.05 143 GLY A N 1
ATOM 719 C CA . GLY A 1 143 ? 32.268 26.771 16.163 1.00 64.13 143 GLY A CA 1
ATOM 720 C C . GLY A 1 143 ? 31.664 27.615 17.261 1.00 60.95 143 GLY A C 1
ATOM 721 O O . GLY A 1 143 ? 31.919 28.824 17.304 1.00 64.13 143 GLY A O 1
ATOM 722 N N . ALA A 1 144 ? 30.864 27.020 18.141 1.00 62.24 144 ALA A N 1
ATOM 723 C CA . ALA A 1 144 ? 30.303 27.700 19.299 1.00 58.15 144 ALA A CA 1
ATOM 724 C C . ALA A 1 144 ? 30.756 26.984 20.562 1.00 57.86 144 ALA A C 1
ATOM 725 O O . ALA A 1 144 ? 30.796 25.751 20.605 1.00 58.93 144 ALA A O 1
ATOM 727 N N . GLN A 1 145 ? 31.105 27.755 21.588 1.00 59.36 145 GLN A N 1
ATOM 728 C CA . GLN A 1 145 ? 31.583 27.192 22.842 1.00 59.12 145 GLN A CA 1
ATOM 729 C C . GLN A 1 145 ? 30.828 27.826 23.999 1.00 57.68 145 GLN A C 1
ATOM 730 O O . GLN A 1 145 ? 30.769 29.054 24.108 1.00 58.77 145 GLN A O 1
ATOM 736 N N . LEU A 1 146 ? 30.249 26.986 24.851 1.00 55.41 146 LEU A N 1
ATOM 737 C CA . LEU A 1 146 ? 29.545 27.465 26.028 1.00 51.69 146 LEU A CA 1
ATOM 738 C C . LEU A 1 146 ? 30.538 27.885 27.106 1.00 54.14 146 LEU A C 1
ATOM 739 O O . LEU A 1 146 ? 31.620 27.308 27.245 1.00 50.32 146 LEU A O 1
ATOM 744 N N . SER A 1 147 ? 30.159 28.908 27.867 1.00 51.81 147 SER A N 1
ATOM 745 C CA . SER A 1 147 ? 31.042 29.458 28.885 1.00 57.98 147 SER A CA 1
ATOM 746 C C . SER A 1 147 ? 31.305 28.436 29.984 1.00 60.62 147 SER A C 1
ATOM 747 O O . SER A 1 147 ? 30.396 27.733 30.434 1.00 56.53 147 SER A O 1
ATOM 750 N N . GLU A 1 148 ? 32.563 28.355 30.414 1.00 59.86 148 GLU A N 1
ATOM 751 C CA . GLU A 1 148 ? 32.947 27.472 31.504 1.00 61.83 148 GLU A CA 1
ATOM 752 C C . GLU A 1 148 ? 32.978 28.175 32.855 1.00 65.10 148 GLU A C 1
ATOM 753 O O . GLU A 1 148 ? 33.095 27.501 33.884 1.00 64.39 148 GLU A O 1
ATOM 759 N N . THR A 1 149 ? 32.874 29.504 32.878 1.00 63.93 149 THR A N 1
ATOM 760 C CA . THR A 1 149 ? 32.836 30.259 34.124 1.00 66.56 149 THR A CA 1
ATOM 761 C C . THR A 1 149 ? 31.443 30.757 34.479 1.00 63.94 149 THR A C 1
ATOM 762 O O . THR A 1 149 ? 31.123 30.871 35.666 1.00 67.99 149 THR A O 1
ATOM 766 N N . GLN A 1 150 ? 30.613 31.063 33.487 1.00 61.07 150 GLN A N 1
ATOM 767 C CA . GLN A 1 150 ? 29.233 31.485 33.704 1.00 59.01 150 GLN A CA 1
ATOM 768 C C . GLN A 1 150 ? 28.321 30.347 33.263 1.00 59.36 150 GLN A C 1
ATOM 769 O O . GLN A 1 150 ? 28.165 30.100 32.063 1.00 56.57 150 GLN A O 1
ATOM 775 N N . LEU A 1 151 ? 27.715 29.659 34.232 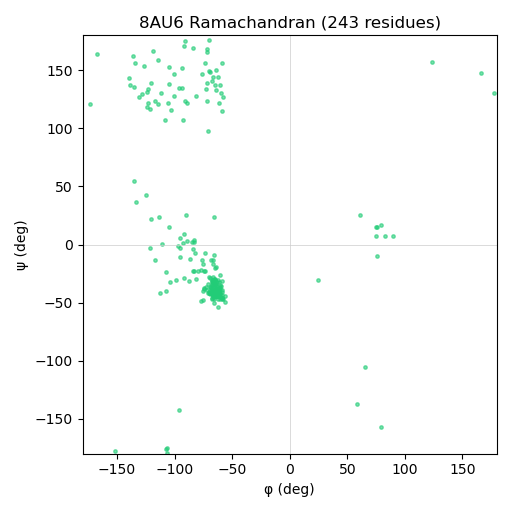1.00 52.35 151 LEU A N 1
ATOM 776 C CA . LEU A 1 151 ? 26.919 28.470 33.958 1.00 51.87 151 LEU A CA 1
ATOM 777 C C . LEU A 1 151 ? 25.417 28.725 34.053 1.00 51.90 151 LEU A C 1
ATOM 778 O O . LEU A 1 151 ? 24.637 27.770 34.112 1.00 56.12 151 LEU A O 1
ATOM 783 N N . ASP A 1 152 ? 24.991 29.985 34.065 1.00 48.86 152 ASP A N 1
ATOM 784 C CA . ASP A 1 152 ? 23.571 30.278 34.138 1.00 46.37 152 ASP A CA 1
ATOM 785 C C . ASP A 1 152 ? 22.896 29.973 32.799 1.00 47.30 152 ASP A C 1
ATOM 786 O O . ASP A 1 152 ? 23.548 29.958 31.752 1.00 45.61 152 ASP A O 1
ATOM 791 N N . PRO A 1 153 ? 21.584 29.710 32.812 1.00 45.51 153 PRO A N 1
ATOM 792 C CA . PRO A 1 153 ? 20.902 29.369 31.554 1.00 43.89 153 PRO A CA 1
ATOM 793 C C . PRO A 1 153 ? 20.885 30.503 30.546 1.00 45.02 153 PRO A C 1
ATOM 794 O O . PRO A 1 153 ? 20.885 30.237 29.337 1.00 43.95 153 PRO A O 1
ATOM 798 N N . GLY A 1 154 ? 20.869 31.757 30.999 1.00 41.04 154 GLY A N 1
ATOM 799 C CA . GLY A 1 154 ? 20.848 32.868 30.062 1.00 40.73 154 GLY A CA 1
ATOM 800 C C . GLY A 1 154 ? 22.118 32.962 29.240 1.00 40.89 154 GLY A C 1
ATOM 801 O O . GLY A 1 154 ? 22.066 33.152 28.021 1.00 40.24 154 GLY A O 1
ATOM 802 N N . THR A 1 155 ? 23.275 32.825 29.891 1.00 40.95 155 THR A N 1
ATOM 803 C CA . THR A 1 155 ? 24.547 32.892 29.178 1.00 40.24 155 THR A CA 1
ATOM 804 C C . THR A 1 155 ? 24.661 31.769 28.156 1.00 42.39 155 THR A C 1
ATOM 805 O O . THR A 1 155 ? 25.039 31.999 27.002 1.00 40.75 155 THR A O 1
ATOM 809 N N . HIS A 1 156 ? 24.327 30.542 28.562 1.00 42.85 156 HIS A N 1
ATOM 810 C CA . HIS A 1 156 ? 24.450 29.404 27.656 1.00 42.83 156 HIS A CA 1
ATOM 811 C C . HIS A 1 156 ? 23.456 29.501 26.505 1.00 38.98 156 HIS A C 1
ATOM 812 O O . HIS A 1 156 ? 23.819 29.291 25.342 1.00 39.51 156 HIS A O 1
ATOM 819 N N . ALA A 1 157 ? 22.195 29.818 26.809 1.00 36.67 157 ALA A N 1
ATOM 820 C CA . ALA A 1 157 ? 21.194 29.939 25.755 1.00 37.29 157 ALA A CA 1
ATOM 821 C C . ALA A 1 157 ? 21.539 31.070 24.796 1.00 40.85 157 ALA A C 1
ATOM 822 O O . ALA A 1 157 ? 21.291 30.967 23.589 1.00 39.25 157 ALA A O 1
ATOM 824 N N . GLY A 1 158 ? 22.115 32.158 25.311 1.00 38.82 158 GLY A N 1
ATOM 825 C CA . GLY A 1 158 ? 22.496 33.259 24.442 1.00 39.52 158 GLY A CA 1
ATOM 826 C C . GLY A 1 158 ? 23.703 32.932 23.586 1.00 40.94 158 GLY A C 1
ATOM 827 O O . GLY A 1 158 ? 23.787 33.353 22.429 1.00 39.70 158 GLY A O 1
ATOM 828 N N . GLU A 1 159 ? 24.656 32.181 24.141 1.00 36.32 159 GLU A N 1
ATOM 829 C CA . GLU A 1 159 ? 25.809 31.753 23.355 1.00 43.93 159 GLU A CA 1
ATOM 830 C C . GLU A 1 159 ? 25.398 30.779 22.258 1.00 45.02 159 GLU A C 1
ATOM 831 O O . GLU A 1 159 ? 25.935 30.827 21.144 1.00 45.43 159 GLU A O 1
ATOM 837 N N . ALA A 1 160 ? 24.445 29.892 22.549 1.00 40.77 160 ALA A N 1
ATOM 838 C CA . ALA A 1 160 ? 24.025 28.899 21.568 1.00 37.99 160 ALA A CA 1
ATOM 839 C C . ALA A 1 160 ? 23.111 29.509 20.512 1.00 40.74 160 ALA A C 1
ATOM 840 O O . ALA A 1 160 ? 23.320 29.310 19.312 1.00 38.68 160 ALA A O 1
ATOM 842 N N . LEU A 1 161 ? 22.090 30.256 20.942 1.00 39.37 161 LEU A N 1
ATOM 843 C CA . LEU A 1 161 ? 21.198 30.907 19.987 1.00 38.29 161 LEU A CA 1
ATOM 844 C C . LEU A 1 161 ? 21.931 31.966 19.177 1.00 40.90 161 LEU A C 1
ATOM 845 O O . LEU A 1 161 ? 21.634 32.163 17.994 1.00 40.01 161 LEU A O 1
ATOM 850 N N . GLY A 1 162 ? 22.885 32.664 19.797 1.00 38.28 162 GLY A N 1
ATOM 851 C CA . GLY A 1 162 ? 23.662 33.647 19.058 1.00 40.35 162 GLY A CA 1
ATOM 852 C C . GLY A 1 162 ? 24.407 33.034 17.887 1.00 42.21 162 GLY A C 1
ATOM 853 O O . GLY A 1 162 ? 24.391 33.564 16.773 1.00 40.61 162 GLY A O 1
ATOM 854 N N . ALA A 1 163 ? 25.060 31.896 18.122 1.00 39.96 163 ALA A N 1
ATOM 855 C CA . ALA A 1 163 ? 25.768 31.223 17.038 1.00 43.16 163 ALA A CA 1
ATOM 856 C C . ALA A 1 163 ? 24.807 30.704 15.975 1.00 43.17 163 ALA A C 1
ATOM 857 O O . ALA A 1 163 ? 25.166 30.635 14.794 1.00 45.57 163 ALA A O 1
ATOM 859 N N . ALA A 1 164 ? 23.585 30.349 16.367 1.00 41.31 164 ALA A N 1
ATOM 860 C CA . ALA A 1 164 ? 22.631 29.789 15.422 1.00 41.32 164 ALA A CA 1
ATOM 861 C C . ALA A 1 164 ? 21.942 30.845 14.568 1.00 42.40 164 ALA A C 1
ATOM 862 O O . ALA A 1 164 ? 21.461 30.520 13.477 1.00 42.23 164 ALA A O 1
ATOM 864 N N . LEU A 1 165 ? 21.887 32.096 15.024 1.00 39.87 165 LEU A N 1
ATOM 865 C CA . LEU A 1 165 ? 21.026 33.093 14.403 1.00 47.19 165 LEU A CA 1
ATOM 866 C C . LEU A 1 165 ? 21.755 34.325 13.885 1.00 44.66 165 LEU A C 1
ATOM 867 O O . LEU A 1 165 ? 21.111 35.193 13.286 1.00 48.91 165 LEU A O 1
ATOM 872 N N . LEU A 1 166 ? 23.063 34.430 14.081 1.00 44.83 166 LEU A N 1
ATOM 873 C CA . LEU A 1 166 ? 23.784 35.648 13.753 1.00 50.87 166 LEU A CA 1
ATOM 874 C C . LEU A 1 166 ? 24.779 35.411 12.626 1.00 52.08 166 LEU A C 1
ATOM 875 O O . LEU A 1 166 ? 25.190 34.281 12.346 1.00 51.46 166 LEU A O 1
ATOM 880 N N . LEU A 1 167 ? 25.152 36.508 11.977 1.00 55.02 167 LEU A N 1
ATOM 881 C CA . LEU A 1 167 ? 26.176 36.524 10.947 1.00 60.24 167 LEU A CA 1
ATOM 882 C C . LEU A 1 167 ? 27.485 37.026 11.540 1.00 59.75 167 LEU A C 1
ATOM 883 O O . LEU A 1 167 ? 27.494 37.864 12.446 1.00 63.32 167 LEU A O 1
ATOM 888 N N . ASN A 1 168 ? 28.589 36.499 11.029 1.00 62.20 168 ASN A N 1
ATOM 889 C CA . ASN A 1 168 ? 29.899 36.991 11.423 1.00 68.49 168 ASN A CA 1
ATOM 890 C C . ASN A 1 168 ? 29.989 38.477 11.096 1.00 71.10 168 ASN A C 1
ATOM 891 O O . ASN A 1 168 ? 29.955 38.844 9.913 1.00 73.48 168 ASN A O 1
ATOM 896 N N . PRO A 1 169 ? 30.101 39.359 12.092 1.00 75.27 169 PRO A N 1
ATOM 897 C CA . PRO A 1 169 ? 30.048 40.801 11.809 1.00 78.28 169 PRO A CA 1
ATOM 898 C C . PRO A 1 169 ? 31.211 41.317 10.976 1.00 82.98 169 PRO A C 1
ATOM 899 O O . PRO A 1 169 ? 31.166 42.476 10.545 1.00 89.43 169 PRO A O 1
ATOM 903 N N . GLU A 1 170 ? 32.243 40.507 10.733 1.00 81.21 170 GLU A N 1
ATOM 904 C CA . GLU A 1 170 ? 33.375 40.932 9.923 1.00 84.69 170 GLU A CA 1
ATOM 905 C C . GLU A 1 170 ? 33.428 40.283 8.548 1.00 82.43 170 GLU A C 1
ATOM 906 O O . GLU A 1 170 ? 34.043 40.853 7.642 1.00 86.95 170 GLU A O 1
ATOM 912 N N . THR A 1 171 ? 32.808 39.114 8.368 1.00 80.23 171 THR A N 1
ATOM 913 C CA . THR A 1 171 ? 32.821 38.419 7.088 1.00 78.27 171 THR A CA 1
ATOM 914 C C . THR A 1 171 ? 31.444 38.263 6.460 1.00 74.24 171 THR A C 1
ATOM 915 O O . THR A 1 171 ? 31.362 37.906 5.279 1.00 70.68 171 THR A O 1
ATOM 919 N N . GLY A 1 172 ? 30.367 38.509 7.205 1.00 71.96 172 GLY A N 1
ATOM 920 C CA . GLY A 1 172 ? 29.024 38.335 6.695 1.00 66.91 172 GLY A CA 1
ATOM 921 C C . GLY A 1 172 ? 28.553 36.904 6.585 1.00 67.09 172 GLY A C 1
ATOM 922 O O . GLY A 1 172 ? 27.361 36.683 6.337 1.00 62.92 172 GLY A O 1
ATOM 923 N N . GLU A 1 173 ? 29.439 35.925 6.755 1.00 65.55 173 GLU A N 1
ATOM 924 C CA . GLU A 1 173 ? 29.036 34.532 6.707 1.00 62.69 173 GLU A CA 1
ATOM 925 C C . GLU A 1 173 ? 28.189 34.181 7.928 1.00 60.43 173 GLU A C 1
ATOM 926 O O . GLU A 1 173 ? 28.369 34.754 9.006 1.00 61.36 173 GLU A O 1
ATOM 932 N N . PRO A 1 174 ? 27.252 33.247 7.782 1.00 59.14 174 PRO A N 1
ATOM 933 C CA . PRO A 1 174 ? 26.502 32.775 8.951 1.00 53.43 174 PRO A CA 1
ATOM 934 C C . PRO A 1 174 ? 27.410 32.015 9.906 1.00 51.54 174 PRO A C 1
ATOM 935 O O . PRO A 1 174 ? 28.331 31.310 9.489 1.00 51.06 174 PRO A O 1
ATOM 939 N N . LEU A 1 175 ? 27.147 32.173 11.205 1.00 51.94 175 LEU A N 1
ATOM 940 C CA . LEU A 1 175 ? 27.954 31.485 12.206 1.00 51.91 175 LEU A CA 1
ATOM 941 C C . LEU A 1 175 ? 27.633 29.998 12.285 1.00 53.14 175 LEU A C 1
ATOM 942 O O . LEU A 1 175 ? 28.476 29.218 12.740 1.00 57.35 175 LEU A O 1
ATOM 947 N N . ALA A 1 176 ? 26.444 29.590 11.849 1.00 49.54 176 ALA A N 1
ATOM 948 C CA . ALA A 1 176 ? 26.045 28.193 11.850 1.00 49.11 176 ALA A CA 1
ATOM 949 C C . ALA A 1 176 ? 25.396 27.846 10.517 1.00 49.48 176 ALA A C 1
ATOM 950 O O . ALA A 1 176 ? 24.882 28.714 9.806 1.00 50.13 176 ALA A O 1
ATOM 952 N N . SER A 1 177 ? 25.429 26.559 10.184 1.00 48.02 177 SER A N 1
ATOM 953 C CA . SER A 1 177 ? 24.778 26.094 8.971 1.00 47.65 177 SER A CA 1
ATOM 954 C C . SER A 1 177 ? 23.261 26.139 9.140 1.00 49.95 177 SER A C 1
ATOM 955 O O . SER A 1 177 ? 22.732 26.278 10.247 1.00 42.87 177 SER A O 1
ATOM 958 N N . THR A 1 178 ? 22.555 26.020 8.015 1.00 46.67 178 THR A N 1
ATOM 959 C CA . THR A 1 178 ? 21.098 25.989 8.074 1.00 49.43 178 THR A CA 1
ATOM 960 C C . THR A 1 178 ? 20.607 24.767 8.836 1.00 48.21 178 THR A C 1
ATOM 961 O O . THR A 1 178 ? 19.595 24.840 9.543 1.00 49.02 178 THR A O 1
ATOM 965 N N . ALA A 1 179 ? 21.321 23.644 8.722 1.00 44.86 179 ALA A N 1
ATOM 966 C CA . ALA A 1 179 ? 20.929 22.434 9.438 1.00 45.15 179 ALA A CA 1
ATOM 967 C C . ALA A 1 179 ? 21.149 22.583 10.937 1.00 47.25 179 ALA A C 1
ATOM 968 O O . ALA A 1 179 ? 20.320 22.135 11.737 1.00 48.88 179 ALA A O 1
ATOM 970 N N . GLU A 1 180 ? 22.262 23.204 11.339 1.00 48.62 180 GLU A N 1
ATOM 971 C CA . GLU A 1 180 ? 22.510 23.428 12.761 1.00 45.60 180 GLU A CA 1
ATOM 972 C C . GLU A 1 180 ? 21.479 24.376 13.355 1.00 41.57 180 GLU A C 1
ATOM 973 O O . GLU A 1 180 ? 21.013 24.174 14.483 1.00 48.60 180 GLU A O 1
ATOM 979 N N . ARG A 1 181 ? 21.112 25.422 12.611 1.00 42.27 181 ARG A N 1
ATOM 980 C CA . ARG A 1 181 ? 20.088 26.346 13.084 1.00 41.82 181 ARG A CA 1
ATOM 981 C C . ARG A 1 181 ? 18.744 25.646 13.230 1.00 43.03 181 ARG A C 1
ATOM 982 O O . ARG A 1 181 ? 18.044 25.829 14.233 1.00 46.36 181 ARG A O 1
ATOM 990 N N . GLY A 1 182 ? 18.371 24.834 12.242 1.00 40.08 182 GLY A N 1
ATOM 991 C CA . GLY A 1 182 ? 17.103 24.129 12.317 1.00 43.09 182 GLY A CA 1
ATOM 992 C C . GLY A 1 182 ? 17.045 23.140 13.465 1.00 47.94 182 GLY A C 1
ATOM 993 O O . GLY A 1 182 ? 15.999 22.978 14.100 1.00 45.83 182 GLY A O 1
ATOM 994 N N . LEU A 1 183 ? 18.161 22.464 13.748 1.00 44.51 183 LEU A N 1
ATOM 995 C CA . LEU A 1 183 ? 18.181 21.498 14.842 1.00 46.28 183 LEU A CA 1
ATOM 996 C C . LEU A 1 183 ? 17.909 22.181 16.177 1.00 44.09 183 LEU A C 1
ATOM 997 O O . LEU A 1 183 ? 17.008 21.778 16.922 1.00 44.92 183 LEU A O 1
ATOM 1002 N N . LEU A 1 184 ? 18.676 23.227 16.493 1.00 43.83 184 LEU A N 1
ATOM 1003 C CA . LEU A 1 184 ? 18.500 23.915 17.769 1.00 41.64 184 LEU A CA 1
ATOM 1004 C C . LEU A 1 184 ? 17.097 24.497 17.894 1.00 44.88 184 LEU A C 1
ATOM 1005 O O . LEU A 1 184 ? 16.434 24.331 18.924 1.00 43.53 184 LEU A O 1
ATOM 1010 N N . LEU A 1 185 ? 16.623 25.177 16.846 1.00 39.81 185 LEU A N 1
ATOM 1011 C CA . LEU A 1 185 ? 15.315 25.822 16.917 1.00 43.26 185 LEU A CA 1
ATOM 1012 C C . LEU A 1 185 ? 14.193 24.801 17.064 1.00 44.55 185 LEU A C 1
ATOM 1013 O O . LEU A 1 185 ? 13.228 25.035 17.801 1.00 45.14 185 LEU A O 1
ATOM 1018 N N . ASN A 1 186 ? 14.305 23.659 16.381 1.00 46.36 186 ASN A N 1
ATOM 1019 C CA . ASN A 1 186 ? 13.235 22.666 16.431 1.00 47.01 186 ASN A CA 1
ATOM 1020 C C . ASN A 1 186 ? 13.226 21.915 17.756 1.00 43.50 186 ASN A C 1
ATOM 1021 O O . ASN A 1 186 ? 12.155 21.583 18.276 1.00 47.15 186 ASN A O 1
ATOM 1026 N N . VAL A 1 187 ? 14.402 21.626 18.313 1.00 40.86 187 VAL A N 1
ATOM 1027 C CA . VAL A 1 187 ? 14.443 20.969 19.615 1.00 43.66 187 VAL A CA 1
ATOM 1028 C C . VAL A 1 187 ? 13.918 21.906 20.696 1.00 43.66 187 VAL A C 1
ATOM 1029 O O . VAL A 1 187 ? 13.181 21.485 21.597 1.00 42.95 187 VAL A O 1
ATOM 1033 N N . LEU A 1 188 ? 14.277 23.192 20.617 1.00 43.25 188 LEU A N 1
ATOM 1034 C CA . LEU A 1 188 ? 13.744 24.173 21.557 1.00 41.83 188 LEU A CA 1
ATOM 1035 C C . LEU A 1 188 ? 12.232 24.297 21.429 1.00 43.29 188 LEU A C 1
ATOM 1036 O O . LEU A 1 188 ? 11.519 24.362 22.437 1.00 43.13 188 LEU A O 1
ATOM 1041 N N . ARG A 1 189 ? 11.723 24.328 20.195 1.00 41.28 189 ARG A N 1
ATOM 1042 C CA . ARG A 1 189 ? 10.284 24.470 20.002 1.00 42.44 189 ARG A CA 1
ATOM 1043 C C . ARG A 1 189 ? 9.541 23.209 20.424 1.00 47.93 189 ARG A C 1
ATOM 1044 O O . ARG A 1 189 ? 8.485 23.294 21.061 1.00 52.96 189 ARG A O 1
ATOM 1052 N N . ASP A 1 190 ? 10.076 22.030 20.080 1.00 46.59 190 ASP A N 1
ATOM 1053 C CA . ASP A 1 190 ? 9.420 20.781 20.457 1.00 48.04 190 ASP A CA 1
ATOM 1054 C C . ASP A 1 190 ? 9.263 20.660 21.966 1.00 45.53 190 ASP A C 1
ATOM 1055 O O . ASP A 1 190 ? 8.298 20.050 22.442 1.00 48.98 190 ASP A O 1
ATOM 1060 N N . ASN A 1 191 ? 10.189 21.228 22.733 1.00 45.61 191 ASN A N 1
ATOM 1061 C CA . ASN A 1 191 ? 10.123 21.181 24.188 1.00 48.66 191 ASN A CA 1
ATOM 1062 C C . ASN A 1 191 ? 9.407 22.385 24.789 1.00 44.86 191 ASN A C 1
ATOM 1063 O O . ASN A 1 191 ? 9.440 22.560 26.011 1.00 45.68 191 ASN A O 1
ATOM 1068 N N . GLY A 1 192 ? 8.771 23.215 23.965 1.00 44.64 192 GLY A N 1
ATOM 1069 C CA . GLY A 1 192 ? 7.958 24.305 24.471 1.00 41.16 192 GLY A CA 1
ATOM 1070 C C . GLY A 1 192 ? 8.714 25.530 24.930 1.00 41.27 192 GLY A C 1
ATOM 1071 O O . GLY A 1 192 ? 8.141 26.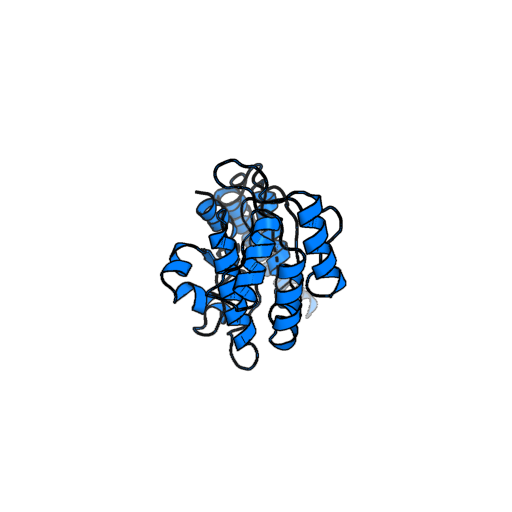366 25.636 1.00 42.65 192 GLY A O 1
ATOM 1072 N N . TYR A 1 193 ? 9.981 25.672 24.545 1.00 39.99 193 TYR A N 1
ATOM 1073 C CA . TYR A 1 193 ? 10.782 26.810 24.975 1.00 40.15 193 TYR A CA 1
ATOM 1074 C C . TYR A 1 193 ? 10.649 28.018 24.062 1.00 42.57 193 TYR A C 1
ATOM 1075 O O . TYR A 1 193 ? 10.760 29.155 24.535 1.00 39.54 193 TYR A O 1
ATOM 1084 N N . ILE A 1 194 ? 10.431 27.806 22.762 1.00 41.32 194 ILE A N 1
ATOM 1085 C CA . ILE A 1 194 ? 10.297 28.896 21.806 1.00 37.58 194 ILE A CA 1
ATOM 1086 C C . ILE A 1 194 ? 9.131 28.601 20.874 1.00 42.32 194 ILE A C 1
ATOM 1087 O O . ILE A 1 194 ? 8.663 27.465 20.762 1.00 43.09 194 ILE A O 1
ATOM 1092 N N . SER A 1 195 ? 8.663 29.649 20.199 1.00 41.54 195 SER A N 1
ATOM 1093 C CA . SER A 1 195 ? 7.620 29.525 19.192 1.00 43.18 195 SER A CA 1
ATOM 1094 C C . SER A 1 195 ? 7.972 30.408 18.005 1.00 40.97 195 SER A C 1
ATOM 1095 O O . SER A 1 195 ? 8.422 31.544 18.182 1.00 40.30 195 SER A O 1
ATOM 1098 N N . TYR A 1 196 ? 7.769 29.877 16.802 1.00 38.88 196 TYR A N 1
ATOM 1099 C CA . TYR A 1 196 ? 8.071 30.586 15.566 1.00 44.07 196 TYR A CA 1
ATOM 1100 C C . TYR A 1 196 ? 7.433 29.824 14.414 1.00 43.89 196 TYR A C 1
ATOM 1101 O O . TYR A 1 196 ? 7.052 28.659 14.557 1.00 45.52 196 TYR A O 1
ATOM 1110 N N . GLU A 1 197 ? 7.326 30.496 13.270 1.00 46.87 197 GLU A N 1
ATOM 1111 C CA . GLU A 1 197 ? 6.711 29.918 12.082 1.00 50.43 197 GLU A CA 1
ATOM 1112 C C . GLU A 1 197 ? 7.786 29.287 11.204 1.00 47.57 197 GLU A C 1
ATOM 1113 O O . GLU A 1 197 ? 8.839 29.889 10.975 1.00 45.70 197 GLU A O 1
ATOM 1119 N N . ASP A 1 198 ? 7.515 28.076 10.717 1.00 51.44 198 ASP A N 1
ATOM 1120 C CA . ASP A 1 198 ? 8.507 27.325 9.957 1.00 52.15 198 ASP A CA 1
ATOM 1121 C C . ASP A 1 198 ? 8.923 28.073 8.695 1.00 55.86 198 ASP A C 1
ATOM 1122 O O . ASP A 1 198 ? 8.088 28.630 7.977 1.00 53.17 198 ASP A O 1
ATOM 1127 N N . GLY A 1 199 ? 10.227 28.075 8.429 1.00 53.85 199 GLY A N 1
ATOM 1128 C CA . GLY A 1 199 ? 10.747 28.645 7.202 1.00 55.26 199 GLY A CA 1
ATOM 1129 C C . GLY A 1 199 ? 10.775 30.154 7.145 1.00 50.16 199 GLY A C 1
ATOM 1130 O O . GLY A 1 199 ? 10.934 30.716 6.058 1.00 56.07 199 GLY A O 1
ATOM 1131 N N . THR A 1 200 ? 10.626 30.832 8.280 1.00 47.53 200 THR A N 1
ATOM 1132 C CA . THR A 1 200 ? 10.626 32.287 8.321 1.00 50.51 200 THR A CA 1
ATOM 1133 C C . THR A 1 200 ? 11.853 32.859 9.012 1.00 46.65 200 THR A C 1
ATOM 1134 O O . THR A 1 200 ? 11.975 34.084 9.115 1.00 47.22 200 THR A O 1
ATOM 1138 N N . ILE A 1 201 ? 12.763 32.013 9.482 1.00 45.00 201 ILE A N 1
ATOM 1139 C CA . ILE A 1 201 ? 13.908 32.443 10.274 1.00 45.18 201 ILE A CA 1
ATOM 1140 C C . ILE A 1 201 ? 15.139 32.490 9.381 1.00 43.90 201 ILE A C 1
ATOM 1141 O O . ILE A 1 201 ? 15.462 31.509 8.700 1.00 44.56 201 ILE A O 1
ATOM 1146 N N . LEU A 1 202 ? 15.825 33.627 9.385 1.00 45.16 202 LEU A N 1
ATOM 1147 C CA . LEU A 1 202 ? 17.054 33.825 8.637 1.00 47.57 202 LEU A CA 1
ATOM 1148 C C . LEU A 1 202 ? 18.136 34.325 9.579 1.00 44.28 202 LEU A C 1
ATOM 1149 O O . LEU A 1 202 ? 17.831 34.943 10.603 1.00 43.89 202 LEU A O 1
ATOM 1154 N N . PRO A 1 203 ? 19.405 34.066 9.266 1.00 43.84 203 PRO A N 1
ATOM 1155 C CA . PRO A 1 203 ? 20.489 34.665 10.056 1.00 48.79 203 PRO A CA 1
ATOM 1156 C C . PRO A 1 203 ? 20.480 36.182 9.919 1.00 46.16 203 PRO A C 1
ATOM 1157 O O . PRO A 1 203 ? 20.372 36.724 8.817 1.00 44.72 203 PRO A O 1
ATOM 1161 N N . GLY A 1 204 ? 20.593 36.872 11.059 1.00 47.89 204 GLY A N 1
ATOM 1162 C CA . GLY A 1 204 ? 20.485 38.311 11.105 1.00 48.06 204 GLY A CA 1
ATOM 1163 C C . GLY A 1 204 ? 21.758 38.978 11.608 1.00 48.85 204 GLY A C 1
ATOM 1164 O O . GLY A 1 204 ? 22.661 38.336 12.160 1.00 48.09 204 GLY A O 1
ATOM 1165 N N . GLN A 1 205 ? 21.817 40.294 11.398 1.00 42.66 205 GLN A N 1
ATOM 1166 C CA . GLN A 1 205 ? 22.926 41.103 11.883 1.00 45.37 205 GLN A CA 1
ATOM 1167 C C . GLN A 1 205 ? 22.668 41.684 13.265 1.00 45.78 205 GLN A C 1
ATOM 1168 O O . GLN A 1 205 ? 23.620 41.924 14.013 1.00 49.31 205 GLN A O 1
ATOM 1174 N N . VAL A 1 206 ? 21.408 41.932 13.614 1.00 40.26 206 VAL A N 1
ATOM 1175 C CA . VAL A 1 206 ? 21.042 42.522 14.896 1.00 39.92 206 VAL A CA 1
ATOM 1176 C C . VAL A 1 206 ? 19.791 41.817 15.400 1.00 38.20 206 VAL A C 1
ATOM 1177 O O . VAL A 1 206 ? 18.913 41.451 14.612 1.00 36.06 206 VAL A O 1
ATOM 1181 N N . ILE A 1 207 ? 19.716 41.615 16.713 1.00 33.47 207 ILE A N 1
ATOM 1182 C CA . ILE A 1 207 ? 18.538 41.057 17.364 1.00 36.87 207 ILE A CA 1
ATOM 1183 C C . ILE A 1 207 ? 17.903 42.140 18.225 1.00 36.68 207 ILE A C 1
ATOM 1184 O O . ILE A 1 207 ? 18.591 42.800 19.014 1.00 34.50 207 ILE A O 1
ATOM 1189 N N . VAL A 1 208 ? 16.597 42.324 18.066 1.00 33.51 208 VAL A N 1
ATOM 1190 C CA . VAL A 1 208 ? 15.808 43.223 18.897 1.00 33.47 208 VAL A CA 1
ATOM 1191 C C . VAL A 1 208 ? 14.975 42.356 19.830 1.00 36.47 208 VAL A C 1
ATOM 1192 O O . VAL A 1 208 ? 14.051 41.664 19.387 1.00 36.10 208 VAL A O 1
ATOM 1204 N N . ILE A 1 210 ? 12.222 42.300 22.571 1.00 31.77 210 ILE A N 1
ATOM 1205 C CA . ILE A 1 210 ? 11.147 43.099 23.142 1.00 32.53 210 ILE A CA 1
ATOM 1206 C C . ILE A 1 210 ? 10.610 42.369 24.367 1.00 35.63 210 ILE A C 1
ATOM 1207 O O . ILE A 1 210 ? 10.148 41.225 24.269 1.00 33.68 210 ILE A O 1
ATOM 1212 N N . THR A 1 211 ? 10.677 43.025 25.520 1.00 33.40 211 THR A N 1
ATOM 1213 C CA . THR A 1 211 ? 10.250 42.451 26.788 1.00 35.48 211 THR A CA 1
ATOM 1214 C C . THR A 1 211 ? 8.949 43.107 27.236 1.00 35.57 211 THR A C 1
ATOM 1215 O O . THR A 1 211 ? 8.368 43.938 26.537 1.00 37.96 211 THR A O 1
ATOM 1219 N N . GLY A 1 212 ? 8.496 42.730 28.419 1.00 35.22 212 GLY A N 1
ATOM 1220 C CA . GLY A 1 212 ? 7.227 43.185 28.951 1.00 35.86 212 GLY A CA 1
ATOM 1221 C C . GLY A 1 212 ? 7.371 44.375 29.874 1.00 39.16 212 GLY A C 1
ATOM 1222 O O . GLY A 1 212 ? 8.194 45.269 29.647 1.00 35.72 212 GLY A O 1
ATOM 1223 N N . ASP A 1 213 ? 6.559 44.392 30.928 1.00 33.10 213 ASP A N 1
ATOM 1224 C CA . ASP A 1 213 ? 6.502 45.492 31.880 1.00 35.65 213 ASP A CA 1
ATOM 1225 C C . ASP A 1 213 ? 6.733 44.984 33.300 1.00 36.56 213 ASP A C 1
ATOM 1226 O O . ASP A 1 213 ? 6.049 45.383 34.243 1.00 34.87 213 ASP A O 1
ATOM 1231 N N . SER A 1 214 ? 7.698 44.085 33.463 1.00 35.15 214 SER A N 1
ATOM 1232 C CA . SER A 1 214 ? 8.023 43.501 34.756 1.00 36.33 214 SER A CA 1
ATOM 1233 C C . SER A 1 214 ? 9.179 44.254 35.400 1.00 34.95 214 SER A C 1
ATOM 1234 O O . SER A 1 214 ? 10.185 44.545 34.746 1.00 33.35 214 SER A O 1
ATOM 1237 N N . ASP A 1 215 ? 9.037 44.559 36.690 1.00 35.65 215 ASP A N 1
ATOM 1238 C CA . ASP A 1 215 ? 10.091 45.253 37.420 1.00 34.26 215 ASP A CA 1
ATOM 1239 C C . ASP A 1 215 ? 11.095 44.305 38.065 1.00 39.39 215 ASP A C 1
ATOM 1240 O O . ASP A 1 215 ? 12.017 44.770 38.742 1.00 37.37 215 ASP A O 1
ATOM 1245 N N . GLY A 1 216 ? 10.952 42.998 37.863 1.00 35.65 216 GLY A N 1
ATOM 1246 C CA . GLY A 1 216 ? 11.869 42.047 38.451 1.00 38.46 216 GLY A CA 1
ATOM 1247 C C . GLY A 1 216 ? 11.674 41.803 39.928 1.00 41.16 216 GLY A C 1
ATOM 1248 O O . GLY A 1 216 ? 12.573 41.251 40.572 1.00 42.53 216 GLY A O 1
ATOM 1249 N N . SER A 1 217 ? 10.539 42.208 40.488 1.00 43.04 217 SER A N 1
ATOM 1250 C CA . SER A 1 217 ? 10.223 41.948 41.883 1.00 49.23 217 SER A CA 1
ATOM 1251 C C . SER A 1 217 ? 9.441 40.644 42.013 1.00 50.25 217 SER A C 1
ATOM 1252 O O . SER A 1 217 ? 9.002 40.051 41.026 1.00 50.94 217 SER A O 1
ATOM 1255 N N . GLY A 1 218 ? 9.261 40.203 43.257 1.00 56.67 218 GLY A N 1
ATOM 1256 C CA . GLY A 1 218 ? 8.547 38.959 43.489 1.00 59.79 218 GLY A CA 1
ATOM 1257 C C . GLY A 1 218 ? 9.226 37.798 42.790 1.00 58.32 218 GLY A C 1
ATOM 1258 O O . GLY A 1 218 ? 10.455 37.675 42.785 1.00 58.84 218 GLY A O 1
ATOM 1259 N N . ASP A 1 219 ? 8.418 36.938 42.172 1.00 56.40 219 ASP A N 1
ATOM 1260 C CA . ASP A 1 219 ? 8.954 35.787 41.457 1.00 61.94 219 ASP A CA 1
ATOM 1261 C C . ASP A 1 219 ? 9.416 36.124 40.046 1.00 57.46 219 ASP A C 1
ATOM 1262 O O . ASP A 1 219 ? 9.809 35.213 39.309 1.00 54.80 219 ASP A O 1
ATOM 1267 N N . GLY A 1 220 ? 9.374 37.394 39.649 1.00 55.68 220 GLY A N 1
ATOM 1268 C CA . GLY A 1 220 ? 9.937 37.797 38.380 1.00 45.78 220 GLY A CA 1
ATOM 1269 C C . GLY A 1 220 ? 11.419 38.079 38.413 1.00 45.52 220 GLY A C 1
ATOM 1270 O O . GLY A 1 220 ? 11.995 38.459 37.389 1.00 42.09 220 GLY A O 1
ATOM 1271 N N . ALA A 1 221 ? 12.058 37.886 39.570 1.00 42.39 221 ALA A N 1
ATOM 1272 C CA . ALA A 1 221 ? 13.463 38.247 39.728 1.00 39.68 221 ALA A CA 1
ATOM 1273 C C . ALA A 1 221 ? 14.366 37.384 38.856 1.00 40.94 221 ALA A C 1
ATOM 1274 O O . ALA A 1 221 ? 15.219 37.904 38.126 1.00 39.45 221 ALA A O 1
ATOM 1276 N N . PHE A 1 222 ? 14.203 36.058 38.925 1.00 44.25 222 PHE A N 1
ATOM 1277 C CA . PHE A 1 222 ? 15.092 35.170 38.180 1.00 39.36 222 PHE A CA 1
ATOM 1278 C C . PHE A 1 222 ? 14.999 35.423 36.682 1.00 38.84 222 PHE A C 1
ATOM 1279 O O . PHE A 1 222 ? 16.022 35.460 35.988 1.00 41.69 222 PHE A O 1
ATOM 1287 N N . ALA A 1 223 ? 13.781 35.595 36.165 1.00 40.86 223 ALA A N 1
ATOM 1288 C CA . ALA A 1 223 ? 13.615 35.858 34.740 1.00 38.20 223 ALA A CA 1
ATOM 1289 C C . ALA A 1 223 ? 14.289 37.163 34.337 1.00 39.81 223 ALA A C 1
ATOM 1290 O O . ALA A 1 223 ? 14.962 37.229 33.300 1.00 39.17 223 ALA A O 1
ATOM 1292 N N . ALA A 1 224 ? 14.123 38.213 35.146 1.00 40.11 224 ALA A N 1
ATOM 1293 C CA . ALA A 1 224 ? 14.733 39.497 34.819 1.00 39.18 224 ALA A CA 1
ATOM 1294 C C . ALA A 1 224 ? 16.251 39.387 34.755 1.00 40.17 224 ALA A C 1
ATOM 1295 O O . ALA A 1 224 ? 16.882 39.941 33.847 1.00 37.09 224 ALA A O 1
ATOM 1297 N N . GLU A 1 225 ? 16.855 38.666 35.704 1.00 38.50 225 GLU A N 1
ATOM 1298 C CA . GLU A 1 225 ? 18.306 38.513 35.696 1.00 40.72 225 GLU A CA 1
ATOM 1299 C C . GLU A 1 225 ? 18.765 37.612 34.557 1.00 40.66 225 GLU A C 1
ATOM 1300 O O . GLU A 1 225 ? 19.770 37.902 33.896 1.00 39.54 225 GLU A O 1
ATOM 1306 N N . THR A 1 226 ? 18.048 36.511 34.317 1.00 37.46 226 THR A N 1
ATOM 1307 C CA . THR A 1 226 ? 18.410 35.623 33.217 1.00 36.94 226 THR A CA 1
ATOM 1308 C C . THR A 1 226 ? 18.292 36.337 31.877 1.00 34.29 226 THR A C 1
ATOM 1309 O O . THR A 1 226 ? 19.129 36.144 30.986 1.00 35.91 226 THR A O 1
ATOM 1313 N N . GLN A 1 227 ? 17.269 37.182 31.722 1.00 34.84 227 GLN A N 1
ATOM 1314 C CA . GLN A 1 227 ? 17.117 37.945 30.487 1.00 36.38 227 GLN A CA 1
ATOM 1315 C C . GLN A 1 227 ? 18.310 38.863 30.249 1.00 35.44 227 GLN A C 1
ATOM 1316 O O . GLN A 1 227 ? 18.780 38.997 29.114 1.00 32.40 227 GLN A O 1
ATOM 1322 N N . SER A 1 228 ? 18.823 39.495 31.309 1.00 36.28 228 SER A N 1
ATOM 1323 C CA . SER A 1 228 ? 19.977 40.375 31.148 1.00 33.90 228 SER A CA 1
ATOM 1324 C C . SER A 1 228 ? 21.223 39.589 30.758 1.00 35.79 228 SER A C 1
ATOM 1325 O O . SER A 1 228 ? 22.005 40.031 29.908 1.00 38.16 228 SER A O 1
ATOM 1328 N N . LEU A 1 229 ? 21.429 38.423 31.370 1.00 37.00 229 LEU A N 1
ATOM 1329 C CA . LEU A 1 229 ? 22.576 37.594 31.012 1.00 38.00 229 LEU A CA 1
ATOM 1330 C C . LEU A 1 229 ? 22.418 37.017 29.611 1.00 36.31 229 LEU A C 1
ATOM 1331 O O . LEU A 1 229 ? 23.398 36.890 28.866 1.00 34.92 229 LEU A O 1
ATOM 1336 N N . PHE A 1 230 ? 21.186 36.668 29.238 1.00 34.66 230 PHE A N 1
ATOM 1337 C CA . PHE A 1 230 ? 20.904 36.228 27.876 1.00 33.01 230 PHE A CA 1
ATOM 1338 C C . PHE A 1 230 ? 21.250 37.317 26.864 1.00 36.58 230 PHE A C 1
ATOM 1339 O O . PHE A 1 230 ? 21.888 37.046 25.838 1.00 39.23 230 PHE A O 1
AT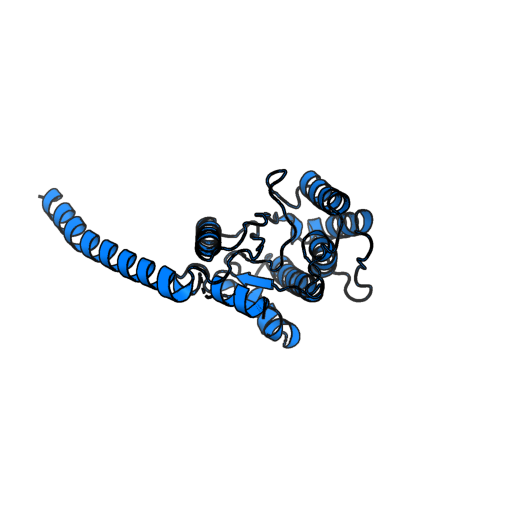OM 1347 N N . ALA A 1 231 ? 20.853 38.561 27.147 1.00 39.45 231 ALA A N 1
ATOM 1348 C CA . ALA A 1 231 ? 21.130 39.661 26.225 1.00 38.55 231 ALA A CA 1
ATOM 1349 C C . ALA A 1 231 ? 22.627 39.910 26.087 1.00 38.33 231 ALA A C 1
ATOM 1350 O O . ALA A 1 231 ? 23.123 40.146 24.979 1.00 40.59 231 ALA A O 1
ATOM 1352 N N . ARG A 1 232 ? 23.363 39.867 27.200 1.00 36.42 232 ARG A N 1
ATOM 1353 C CA . ARG A 1 232 ? 24.806 40.067 27.135 1.00 38.95 232 ARG A CA 1
ATOM 1354 C C . ARG A 1 232 ? 25.493 38.942 26.372 1.00 41.70 232 ARG A C 1
ATOM 1355 O O . ARG A 1 232 ? 26.497 39.176 25.691 1.00 42.14 232 ARG A O 1
ATOM 1363 N N . ALA A 1 233 ? 24.969 37.718 26.473 1.00 40.17 233 ALA A N 1
ATOM 1364 C CA . ALA A 1 233 ? 25.572 36.598 25.758 1.00 43.13 233 ALA A CA 1
ATOM 1365 C C . ALA A 1 233 ? 25.363 36.725 24.253 1.00 41.01 233 ALA A C 1
ATOM 1366 O O . ALA A 1 233 ? 26.278 36.447 23.470 1.00 44.18 233 ALA A O 1
ATOM 1368 N N . LEU A 1 234 ? 24.163 37.138 23.832 1.00 40.32 234 LEU A N 1
ATOM 1369 C CA . LEU A 1 234 ? 23.919 37.394 22.415 1.00 44.07 234 LEU A CA 1
ATOM 1370 C C . LEU A 1 234 ? 24.862 38.462 21.878 1.00 51.57 234 LEU A C 1
ATOM 1371 O O . LEU A 1 234 ? 25.406 38.326 20.775 1.00 49.89 234 LEU A O 1
ATOM 1376 N N . ASP A 1 235 ? 25.063 39.536 22.645 1.00 47.79 235 ASP A N 1
ATOM 1377 C CA . ASP A 1 235 ? 25.955 40.603 22.213 1.00 50.52 235 ASP A CA 1
ATOM 1378 C C . ASP A 1 235 ? 27.403 40.138 22.164 1.00 55.71 235 ASP A C 1
ATOM 1379 O O . ASP A 1 235 ? 28.167 40.583 21.300 1.00 60.32 235 ASP A O 1
ATOM 1384 N N . ALA A 1 236 ? 27.798 39.241 23.071 1.00 55.71 236 ALA A N 1
ATOM 1385 C CA . ALA A 1 236 ? 29.166 38.738 23.098 1.00 60.88 236 ALA A CA 1
ATOM 1386 C C . ALA A 1 236 ? 29.512 37.898 21.877 1.00 67.14 236 ALA A C 1
ATOM 1387 O O . ALA A 1 236 ? 30.696 37.618 21.656 1.00 67.24 236 ALA A O 1
ATOM 1389 N N . GLN A 1 237 ? 28.519 37.484 21.090 1.00 71.13 237 GLN A N 1
ATOM 1390 C CA . GLN A 1 237 ? 28.751 36.781 19.837 1.00 69.31 237 GLN A CA 1
ATOM 1391 C C . GLN A 1 237 ? 28.870 37.733 18.655 1.00 75.36 237 GLN A C 1
ATOM 1392 O O . GLN A 1 237 ? 28.608 37.330 17.515 1.00 78.97 237 GLN A O 1
ATOM 1398 N N . GLY A 1 238 ? 29.263 38.980 18.902 1.00 76.92 238 GLY A N 1
ATOM 1399 C CA . GLY A 1 238 ? 29.347 39.969 17.849 1.00 81.94 238 GLY A CA 1
ATOM 1400 C C . GLY A 1 238 ? 27.983 40.544 17.507 1.00 82.68 238 GLY A C 1
ATOM 1401 O O . GLY A 1 238 ? 27.043 40.533 18.312 1.00 83.58 238 GLY A O 1
ATOM 1402 N N . SER A 1 239 ? 27.892 41.071 16.285 1.00 72.55 239 SER A N 1
ATOM 1403 C CA . SER A 1 239 ? 26.638 41.557 15.719 1.00 72.05 239 SER A CA 1
ATOM 1404 C C . SER A 1 239 ? 26.096 42.765 16.481 1.00 76.60 239 SER A C 1
ATOM 1405 O O . SER A 1 239 ? 26.619 43.875 16.339 1.00 77.17 239 SER A O 1
ATOM 1408 N N . GLY A 1 240 ? 25.046 42.570 17.280 1.00 59.35 240 GLY A N 1
ATOM 1409 C CA . GLY A 1 240 ? 24.459 43.664 18.034 1.00 52.19 240 GLY A CA 1
ATOM 1410 C C . GLY A 1 240 ? 23.097 43.335 18.613 1.00 47.65 240 GLY A C 1
ATOM 1411 O O . GLY A 1 240 ? 22.335 42.570 18.015 1.00 43.59 240 GLY A O 1
ATOM 1412 N N . VAL A 1 241 ? 22.772 43.901 19.776 1.00 42.30 241 VAL A N 1
ATOM 1413 C CA . VAL A 1 241 ? 21.533 43.583 20.482 1.00 41.64 241 VAL A CA 1
ATOM 1414 C C . VAL A 1 241 ? 20.879 44.869 20.972 1.00 40.56 241 VAL A C 1
ATOM 1415 O O . VAL A 1 241 ? 21.548 45.755 21.516 1.00 39.03 241 VAL A O 1
ATOM 1419 N N . VAL A 1 242 ? 19.565 44.963 20.785 1.00 35.38 242 VAL A N 1
ATOM 1420 C CA . VAL A 1 242 ? 18.754 46.049 21.324 1.00 36.17 242 VAL A CA 1
ATOM 1421 C C . VAL A 1 242 ? 17.663 45.426 22.182 1.00 35.46 242 VAL A C 1
ATOM 1422 O O . VAL A 1 242 ? 16.874 44.608 21.693 1.00 34.81 242 VAL A O 1
ATOM 1426 N N . VAL A 1 243 ? 17.618 45.805 23.455 1.00 34.19 243 VAL A N 1
ATOM 1427 C CA . VAL A 1 243 ? 16.606 45.321 24.388 1.00 34.64 243 VAL A CA 1
ATOM 1428 C C . VAL A 1 243 ? 15.610 46.447 24.625 1.00 34.49 243 VAL A C 1
ATOM 1429 O O . VAL A 1 243 ? 15.988 47.538 25.070 1.00 36.05 243 VAL A O 1
ATOM 1433 N N . ALA A 1 244 ? 14.341 46.185 24.330 1.00 33.59 244 ALA A N 1
ATOM 1434 C CA . ALA A 1 244 ? 13.278 47.172 24.454 1.00 33.56 244 ALA A CA 1
ATOM 1435 C C . ALA A 1 244 ? 12.192 46.635 25.371 1.00 35.28 244 ALA A C 1
ATOM 1436 O O . ALA A 1 244 ? 11.767 45.486 25.228 1.00 37.10 244 ALA A O 1
ATOM 1438 N N . GLY A 1 245 ? 11.741 47.467 26.308 1.00 32.47 245 GLY A N 1
ATOM 1439 C CA . GLY A 1 245 ? 10.686 47.082 27.218 1.00 30.82 245 GLY A CA 1
ATOM 1440 C C . GLY A 1 245 ? 9.903 48.294 27.674 1.00 34.13 245 GLY A C 1
ATOM 1441 O O . GLY A 1 245 ? 10.148 49.419 27.235 1.00 33.25 245 GLY A O 1
ATOM 1442 N N . ARG A 1 246 ? 8.941 48.049 28.560 1.00 31.84 246 ARG A N 1
ATOM 1443 C CA . ARG A 1 246 ? 8.175 49.123 29.167 1.00 32.46 246 ARG A CA 1
ATOM 1444 C C . ARG A 1 246 ? 8.849 49.563 30.466 1.00 34.56 246 ARG A C 1
ATOM 1445 O O . ARG A 1 246 ? 9.822 48.959 30.925 1.00 33.73 246 ARG A O 1
ATOM 1453 N N . ILE A 1 247 ? 8.304 50.621 31.073 1.00 35.52 247 ILE A N 1
ATOM 1454 C CA . ILE A 1 247 ? 9.069 51.424 32.026 1.00 35.10 247 ILE A CA 1
ATOM 1455 C C . ILE A 1 247 ? 9.542 50.586 33.210 1.00 33.41 247 ILE A C 1
ATOM 1456 O O . ILE A 1 247 ? 10.657 50.778 33.712 1.00 33.41 247 ILE A O 1
ATOM 1461 N N . HIS A 1 248 ? 8.727 49.626 33.657 1.00 36.36 248 HIS A N 1
ATOM 1462 C CA . HIS A 1 248 ? 9.083 48.872 34.857 1.00 35.35 248 HIS A CA 1
ATOM 1463 C C . HIS A 1 248 ? 10.341 48.032 34.674 1.00 33.17 248 HIS A C 1
ATOM 1464 O O . HIS A 1 248 ? 10.970 47.664 35.670 1.00 32.81 248 HIS A O 1
ATOM 1471 N N . THR A 1 249 ? 10.737 47.734 33.434 1.00 33.96 249 THR A N 1
ATOM 1472 C CA . THR A 1 249 ? 11.989 47.015 33.226 1.00 32.50 249 THR A CA 1
ATOM 1473 C C . THR A 1 249 ? 13.210 47.852 33.584 1.00 31.88 249 THR A C 1
ATOM 1474 O O . THR A 1 249 ? 14.308 47.294 33.702 1.00 32.66 249 THR A O 1
ATOM 1478 N N . ALA A 1 250 ? 13.046 49.163 33.762 1.00 29.88 250 ALA A N 1
ATOM 1479 C CA . ALA A 1 250 ? 14.131 50.042 34.178 1.00 32.57 250 ALA A CA 1
ATOM 1480 C C . ALA A 1 250 ? 14.329 50.071 35.687 1.00 35.37 250 ALA A C 1
ATOM 1481 O O . ALA A 1 250 ? 15.258 50.737 36.159 1.00 34.11 250 ALA A O 1
ATOM 1483 N N . ALA A 1 251 ? 13.483 49.383 36.450 1.00 33.97 251 ALA A N 1
ATOM 1484 C CA . ALA A 1 251 ? 13.721 49.240 37.876 1.00 35.87 251 ALA A CA 1
ATOM 1485 C C . ALA A 1 251 ? 15.071 48.570 38.104 1.00 34.65 251 ALA A C 1
ATOM 1486 O O . ALA A 1 251 ? 15.589 47.855 37.241 1.00 34.27 251 ALA A O 1
ATOM 1488 N N . ASP A 1 252 ? 15.650 48.810 39.287 1.00 36.41 252 ASP A N 1
ATOM 1489 C CA . ASP A 1 252 ? 16.969 48.250 39.569 1.00 37.17 252 ASP A CA 1
ATOM 1490 C C . ASP A 1 252 ? 16.958 46.725 39.503 1.00 40.66 252 ASP A C 1
ATOM 1491 O O . ASP A 1 252 ? 17.988 46.108 39.207 1.00 40.89 252 ASP A O 1
ATOM 1496 N N . THR A 1 253 ? 15.804 46.105 39.743 1.00 39.82 253 THR A N 1
ATOM 1497 C CA . THR A 1 253 ? 15.655 44.658 39.661 1.00 37.13 253 THR A CA 1
ATOM 1498 C C . THR A 1 253 ? 15.130 44.190 38.309 1.00 39.29 253 THR A C 1
ATOM 1499 O O . THR A 1 253 ? 15.015 42.978 38.091 1.00 38.53 253 THR A O 1
ATOM 1503 N N . GLY A 1 254 ? 14.810 45.115 37.394 1.00 40.30 254 GLY A N 1
ATOM 1504 C CA . GLY A 1 254 ? 14.330 44.739 36.079 1.00 33.38 254 GLY A CA 1
ATOM 1505 C C . GLY A 1 254 ? 15.457 44.427 35.109 1.00 33.55 254 GLY A C 1
ATOM 1506 O O . GLY A 1 254 ? 16.630 44.688 35.367 1.00 34.55 254 GLY A O 1
ATOM 1507 N N . VAL A 1 255 ? 15.077 43.862 33.958 1.00 30.66 255 VAL A N 1
ATOM 1508 C CA . VAL A 1 255 ? 16.077 43.416 32.990 1.00 31.73 255 VAL A CA 1
ATOM 1509 C C . VAL A 1 255 ? 16.897 44.595 32.482 1.00 33.31 255 VAL A C 1
ATOM 1510 O O . VAL A 1 255 ? 18.126 44.509 32.362 1.00 34.89 255 VAL A O 1
ATOM 1514 N N . ILE A 1 256 ? 16.238 45.718 32.187 1.00 34.24 256 ILE A N 1
ATOM 1515 C CA . ILE A 1 256 ? 16.954 46.875 31.660 1.00 31.76 256 ILE A CA 1
ATOM 1516 C C . ILE A 1 256 ? 17.742 47.567 32.767 1.00 32.66 256 ILE A C 1
ATOM 1517 O O . ILE A 1 256 ? 18.874 48.018 32.551 1.00 34.82 256 ILE A O 1
ATOM 1522 N N . GLY A 1 257 ? 17.174 47.642 33.972 1.00 31.77 257 GLY A N 1
ATOM 1523 C CA . GLY A 1 257 ? 17.922 48.191 35.093 1.00 32.18 257 GLY A CA 1
ATOM 1524 C C . GLY A 1 257 ? 19.198 47.422 35.374 1.00 33.15 257 GLY A C 1
ATOM 1525 O O . GLY A 1 257 ? 20.244 48.014 35.652 1.00 34.43 257 GLY A O 1
ATOM 1526 N N . ARG A 1 258 ? 19.133 46.089 35.290 1.00 37.00 258 ARG A N 1
ATOM 1527 C CA . ARG A 1 258 ? 20.327 45.268 35.476 1.00 37.53 258 ARG A CA 1
ATOM 1528 C C . ARG A 1 258 ? 21.348 45.505 34.369 1.00 37.66 258 ARG A C 1
ATOM 1529 O O . ARG A 1 258 ? 22.552 45.601 34.637 1.00 37.29 258 ARG A O 1
ATOM 1537 N N . LEU A 1 259 ? 20.890 45.594 33.119 1.00 34.70 259 LEU A N 1
ATOM 1538 C CA . LEU A 1 259 ? 21.808 45.857 32.015 1.00 38.52 259 LEU A CA 1
ATOM 1539 C C . LEU A 1 259 ? 22.495 47.209 32.176 1.00 43.31 259 LEU A C 1
ATOM 1540 O O . LEU A 1 259 ? 23.712 47.324 31.985 1.00 43.64 259 LEU A O 1
ATOM 1545 N N . ARG A 1 260 ? 21.732 48.244 32.537 1.00 39.10 260 ARG A N 1
ATOM 1546 C CA . ARG A 1 260 ? 22.311 49.578 32.662 1.00 43.31 260 ARG A CA 1
ATOM 1547 C C . ARG A 1 260 ? 23.253 49.683 33.855 1.00 42.56 260 ARG A C 1
ATOM 1548 O O . ARG A 1 260 ? 24.200 50.477 33.823 1.00 46.25 260 ARG A O 1
ATOM 1556 N N . ALA A 1 261 ? 23.020 48.894 34.907 1.00 41.17 261 ALA A N 1
ATOM 1557 C CA . ALA A 1 261 ? 23.872 48.969 36.089 1.00 43.57 261 ALA A CA 1
ATOM 1558 C C . ALA A 1 261 ? 25.243 48.349 35.859 1.00 48.19 261 ALA A C 1
ATOM 1559 O O . ALA A 1 261 ? 26.191 48.692 36.573 1.00 52.85 261 ALA A O 1
ATOM 1561 N N . ASN A 1 262 ? 25.370 47.448 34.888 1.00 49.78 262 ASN A N 1
ATOM 1562 C CA . ASN A 1 262 ? 26.649 46.826 34.576 1.00 51.59 262 ASN A CA 1
ATOM 1563 C C . ASN A 1 262 ? 27.380 47.669 33.538 1.00 57.36 262 ASN A C 1
ATOM 1564 O O . ASN A 1 262 ? 26.834 47.896 32.448 1.00 55.36 262 ASN A O 1
ATOM 1569 N N . PRO A 1 263 ? 28.593 48.153 33.825 1.00 58.92 263 PRO A N 1
ATOM 1570 C CA . PRO A 1 263 ? 29.261 49.062 32.874 1.00 63.01 263 PRO A CA 1
ATOM 1571 C C . PRO A 1 263 ? 29.529 48.438 31.515 1.00 67.32 263 PRO A C 1
ATOM 1572 O O . PRO A 1 263 ? 29.413 49.123 30.491 1.00 65.12 263 PRO A O 1
ATOM 1576 N N . ASP A 1 264 ? 29.886 47.152 31.475 1.00 71.30 264 ASP A N 1
ATOM 1577 C CA . ASP A 1 264 ? 30.164 46.503 30.198 1.00 74.79 264 ASP A CA 1
ATOM 1578 C C . ASP A 1 264 ? 28.895 46.342 29.371 1.00 72.78 264 ASP A C 1
ATOM 1579 O O . ASP A 1 264 ? 28.909 46.559 28.153 1.00 70.90 264 ASP A O 1
ATOM 1584 N N . ALA A 1 265 ? 27.788 45.966 30.015 1.00 64.14 265 ALA A N 1
ATOM 1585 C CA . ALA A 1 265 ? 26.539 45.770 29.287 1.00 59.27 265 ALA A CA 1
ATOM 1586 C C . ALA A 1 265 ? 25.940 47.097 28.839 1.00 60.11 265 ALA A C 1
ATOM 1587 O O . ALA A 1 265 ? 25.407 47.198 27.727 1.00 59.17 265 ALA A O 1
ATOM 1589 N N . ALA A 1 266 ? 26.016 48.126 29.688 1.00 60.92 266 ALA A N 1
ATOM 1590 C CA . ALA A 1 266 ? 25.445 49.422 29.334 1.00 59.19 266 ALA A CA 1
ATOM 1591 C C . ALA A 1 266 ? 26.117 50.016 28.104 1.00 60.89 266 ALA A C 1
ATOM 1592 O O . ALA A 1 266 ? 25.476 50.740 27.334 1.00 62.04 266 ALA A O 1
ATOM 1594 N N . GLU A 1 267 ? 27.401 49.718 27.897 1.00 63.62 267 GLU A N 1
ATOM 1595 C CA . GLU A 1 267 ? 28.105 50.208 26.719 1.00 73.49 267 GLU A CA 1
ATOM 1596 C C . GLU A 1 267 ? 27.824 49.355 25.487 1.00 70.03 267 GLU A C 1
ATOM 1597 O O . GLU A 1 267 ? 27.842 49.870 24.363 1.00 69.68 267 GLU A O 1
ATOM 1603 N N . ASN A 1 268 ? 27.549 48.065 25.675 1.00 64.68 268 ASN A N 1
ATOM 1604 C CA . ASN A 1 268 ? 27.439 47.128 24.564 1.00 61.80 268 ASN A CA 1
ATOM 1605 C C . ASN A 1 268 ? 26.007 46.848 24.128 1.00 58.90 268 ASN A C 1
ATOM 1606 O O . ASN A 1 268 ? 25.781 46.575 22.946 1.00 56.87 268 ASN A O 1
ATOM 1611 N N . VAL A 1 269 ? 25.036 46.902 25.036 1.00 52.20 269 VAL A N 1
ATOM 1612 C CA . VAL A 1 269 ? 23.654 46.541 24.731 1.00 45.65 269 VAL A CA 1
ATOM 1613 C C . VAL A 1 269 ? 22.787 47.787 24.842 1.00 46.15 269 VAL A C 1
ATOM 1614 O O . VAL A 1 269 ? 22.718 48.413 25.907 1.00 44.32 269 VAL A O 1
ATOM 1618 N N . SER A 1 270 ? 22.118 48.140 23.747 1.00 40.42 270 SER A N 1
ATOM 1619 C CA . SER A 1 270 ? 21.189 49.261 23.766 1.00 39.04 270 SER A CA 1
ATOM 1620 C C . SER A 1 270 ? 19.932 48.890 24.540 1.00 36.61 270 SER A C 1
ATOM 1621 O O . SER A 1 270 ? 19.414 47.777 24.416 1.00 39.48 270 SER A O 1
ATOM 1624 N N . THR A 1 271 ? 19.439 49.829 25.344 1.00 36.25 271 THR A N 1
ATOM 1625 C CA . THR A 1 271 ? 18.250 49.610 26.156 1.00 35.66 271 THR A CA 1
ATOM 1626 C C . THR A 1 271 ? 17.259 50.739 25.921 1.00 34.72 271 THR A C 1
ATOM 1627 O O . THR A 1 271 ? 17.621 51.917 26.007 1.00 33.18 271 THR A O 1
ATOM 1631 N N . ILE A 1 272 ? 16.013 50.374 25.631 1.00 34.93 272 ILE A N 1
ATOM 1632 C CA . ILE A 1 272 ? 14.913 51.320 25.474 1.00 35.01 272 ILE A CA 1
ATOM 1633 C C . ILE A 1 272 ? 13.846 50.955 26.496 1.00 37.35 272 ILE A C 1
ATOM 1634 O O . ILE A 1 272 ? 13.273 49.859 26.438 1.00 34.16 272 ILE A O 1
ATOM 1639 N N . ASP A 1 273 ? 13.578 51.870 27.427 1.00 33.71 273 ASP A N 1
ATOM 1640 C CA . ASP A 1 273 ? 12.716 51.591 28.568 1.00 37.53 273 ASP A CA 1
ATOM 1641 C C . ASP A 1 273 ? 11.274 52.046 28.374 1.00 37.81 273 ASP A C 1
ATOM 1642 O O . ASP A 1 273 ? 10.457 51.856 29.279 1.00 38.80 273 ASP A O 1
ATOM 1647 N N . SER A 1 274 ? 10.940 52.649 27.238 1.00 37.32 274 SER A N 1
ATOM 1648 C CA . SER A 1 274 ? 9.587 53.146 27.002 1.00 38.41 274 SER A CA 1
ATOM 1649 C C . SER A 1 274 ? 9.132 52.767 25.599 1.00 39.68 274 SER A C 1
ATOM 1650 O O . SER A 1 274 ? 8.709 53.607 24.806 1.00 41.16 274 SER A O 1
ATOM 1653 N N . VAL A 1 275 ? 9.204 51.469 25.288 1.00 36.66 275 VAL A N 1
ATOM 1654 C CA . VAL A 1 275 ? 8.902 51.000 23.941 1.00 32.01 275 VAL A CA 1
ATOM 1655 C C . VAL A 1 275 ? 7.434 51.198 23.582 1.00 38.22 275 VAL A C 1
ATOM 1656 O O . VAL A 1 275 ? 7.081 51.151 22.399 1.00 40.54 275 VAL A O 1
ATOM 1660 N N . ASN A 1 276 ? 6.564 51.428 24.567 1.00 38.09 276 ASN A N 1
ATOM 1661 C CA . ASN A 1 276 ? 5.165 51.712 24.273 1.00 38.27 276 ASN A CA 1
ATOM 1662 C C . ASN A 1 276 ? 4.919 53.169 23.899 1.00 42.29 276 ASN A C 1
ATOM 1663 O O . ASN A 1 276 ? 3.798 53.506 23.502 1.00 44.07 276 ASN A O 1
ATOM 1668 N N . ARG A 1 277 ? 5.924 54.033 24.014 1.00 39.30 277 ARG A N 1
ATOM 1669 C CA . ARG A 1 277 ? 5.807 55.420 23.590 1.00 38.83 277 ARG A CA 1
ATOM 1670 C C . ARG A 1 277 ? 6.315 55.581 22.162 1.00 40.52 277 ARG A C 1
ATOM 1671 O O . ARG A 1 277 ? 7.182 54.833 21.703 1.00 35.70 277 ARG A O 1
ATOM 1679 N N . THR A 1 278 ? 5.764 56.578 21.465 1.00 39.41 278 THR A N 1
ATOM 1680 C CA . THR A 1 278 ? 6.114 56.794 20.063 1.00 40.86 278 THR A CA 1
ATOM 1681 C C . THR A 1 278 ? 7.617 56.971 19.887 1.00 39.06 278 THR A C 1
ATOM 1682 O O . THR A 1 278 ? 8.232 56.320 19.036 1.00 41.46 278 THR A O 1
ATOM 1686 N N . TRP A 1 279 ? 8.232 57.845 20.687 1.00 39.58 279 TRP A N 1
ATOM 1687 C CA . TRP A 1 279 ? 9.670 58.032 20.539 1.00 37.63 279 TRP A CA 1
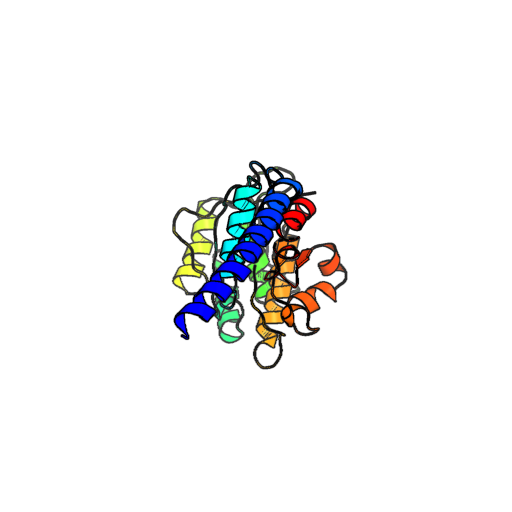ATOM 1688 C C . TRP A 1 279 ? 10.447 56.811 21.012 1.00 37.83 279 TRP A C 1
ATOM 1689 O O . TRP A 1 279 ? 11.554 56.557 20.522 1.00 40.06 279 TRP A O 1
ATOM 1700 N N . GLY A 1 280 ? 9.893 56.045 21.953 1.00 36.24 280 GLY A N 1
ATOM 1701 C CA . GLY A 1 280 ? 10.537 54.803 22.347 1.00 36.19 280 GLY A CA 1
ATOM 1702 C C . GLY A 1 280 ? 10.628 53.811 21.203 1.00 36.11 280 GLY A C 1
ATOM 1703 O O . GLY A 1 280 ? 11.633 53.112 21.053 1.00 34.50 280 GLY A O 1
ATOM 1704 N N . LYS A 1 281 ? 9.581 53.741 20.378 1.00 35.25 281 LYS A N 1
ATOM 1705 C CA . LYS A 1 281 ? 9.626 52.882 19.200 1.00 35.76 281 LYS A CA 1
ATOM 1706 C C . LYS A 1 281 ? 10.662 53.376 18.199 1.00 37.56 281 LYS A C 1
ATOM 1707 O O . LYS A 1 281 ? 11.411 52.575 17.625 1.00 39.13 281 LYS A O 1
ATOM 1721 N N . ALA A 1 283 ? 13.319 55.252 18.840 1.00 34.11 283 ALA A N 1
ATOM 1722 C CA . ALA A 1 283 ? 14.644 55.050 19.419 1.00 37.71 283 ALA A CA 1
ATOM 1723 C C . ALA A 1 283 ? 15.098 53.603 19.294 1.00 36.01 283 ALA A C 1
ATOM 1724 O O . ALA A 1 283 ? 16.301 53.337 19.190 1.00 39.41 283 ALA A O 1
ATOM 1726 N N . THR A 1 284 ? 14.158 52.657 19.313 1.00 35.27 284 THR A N 1
ATOM 1727 C CA . THR A 1 284 ? 14.519 51.256 19.113 1.00 33.64 284 THR A CA 1
ATOM 1728 C C . THR A 1 284 ? 15.077 51.033 17.714 1.00 34.33 284 THR A C 1
ATOM 1729 O O . THR A 1 284 ? 16.096 50.352 17.546 1.00 37.75 284 THR A O 1
ATOM 1733 N N . VAL A 1 285 ? 14.427 51.607 16.701 1.00 37.01 285 VAL A N 1
ATOM 1734 C CA . VAL A 1 285 ? 14.898 51.463 15.327 1.00 36.56 285 VAL A CA 1
ATOM 1735 C C . VAL A 1 285 ? 16.228 52.181 15.139 1.00 38.96 285 VAL A C 1
ATOM 1736 O O . VAL A 1 285 ? 17.146 51.657 14.497 1.00 38.82 285 VAL A O 1
ATOM 1740 N N . LEU A 1 286 ? 16.356 53.388 15.699 1.00 36.54 286 LEU A N 1
ATOM 1741 C CA . LEU A 1 286 ? 17.632 54.092 15.645 1.00 36.03 286 LEU A CA 1
ATOM 1742 C C . LEU A 1 286 ? 18.734 53.307 16.342 1.00 40.46 286 LEU A C 1
ATOM 1743 O O . LEU A 1 286 ? 19.888 53.342 15.903 1.00 38.95 286 LEU A O 1
ATOM 1748 N N . SER A 1 287 ? 18.399 52.588 17.419 1.00 37.80 287 SER A N 1
ATOM 1749 C CA . SER A 1 287 ? 19.406 51.816 18.142 1.00 41.87 287 SER A CA 1
ATOM 1750 C C . SER A 1 287 ? 19.927 50.650 17.312 1.00 39.60 287 SER A C 1
ATOM 1751 O O . SER A 1 287 ? 21.088 50.254 17.467 1.00 40.85 287 SER A O 1
ATOM 1754 N N . VAL A 1 288 ? 19.088 50.084 16.441 1.00 39.69 288 VAL A N 1
ATOM 1755 C CA . VAL A 1 288 ? 19.547 49.024 15.545 1.00 42.04 288 VAL A CA 1
ATOM 1756 C C . VAL A 1 288 ? 20.695 49.526 14.681 1.00 41.00 288 VAL A C 1
ATOM 1757 O O . VAL A 1 288 ? 21.726 48.858 14.533 1.00 42.50 288 VAL A O 1
ATOM 1761 N N . ARG A 1 289 ? 20.538 50.720 14.103 1.00 42.49 289 ARG A N 1
ATOM 1762 C CA . ARG A 1 289 ? 21.612 51.276 13.287 1.00 45.11 289 ARG A CA 1
ATOM 1763 C C . ARG A 1 289 ? 22.836 51.614 14.130 1.00 48.38 289 ARG A C 1
ATOM 1764 O O . ARG A 1 289 ? 23.968 51.516 13.642 1.00 51.46 289 ARG A O 1
ATOM 1772 N N . GLU A 1 290 ? 22.634 52.007 15.391 1.00 43.30 290 GLU A N 1
ATOM 1773 C CA . GLU A 1 290 ? 23.769 52.237 16.280 1.00 48.13 290 GLU A CA 1
ATOM 1774 C C . GLU A 1 290 ? 24.529 50.946 16.551 1.00 51.34 290 GLU A C 1
ATOM 1775 O O . GLU A 1 290 ? 25.765 50.932 16.523 1.00 51.01 290 GLU A O 1
ATOM 1781 N N . GLU A 1 291 ? 23.806 49.855 16.821 1.00 48.04 291 GLU A N 1
ATOM 1782 C CA . GLU A 1 291 ? 24.460 48.577 17.079 1.00 47.15 291 GLU A CA 1
ATOM 1783 C C . GLU A 1 291 ? 25.225 48.083 15.861 1.00 53.41 291 GLU A C 1
ATOM 1784 O O . GLU A 1 291 ? 26.256 47.418 16.006 1.00 56.74 291 GLU A O 1
ATOM 1790 N N . LEU A 1 292 ? 24.741 48.398 14.657 1.00 51.07 292 LEU A N 1
ATOM 1791 C CA . LEU A 1 292 ? 25.440 47.987 13.445 1.00 53.93 292 LEU A CA 1
ATOM 1792 C C . LEU A 1 292 ? 26.765 48.722 13.288 1.00 62.02 292 LEU A C 1
ATOM 1793 O O . LEU A 1 292 ? 27.752 48.139 12.825 1.00 67.21 292 LEU A O 1
ATOM 1798 N N . ALA A 1 293 ? 26.808 49.996 13.666 1.00 65.75 293 ALA A N 1
ATOM 1799 C CA . ALA A 1 293 ? 28.017 50.802 13.514 1.00 72.41 293 ALA A CA 1
ATOM 1800 C C . ALA A 1 293 ? 29.103 50.369 14.495 1.00 71.39 293 ALA A C 1
ATOM 1801 O O . ALA A 1 293 ? 28.821 49.726 15.506 1.00 73.69 293 ALA A O 1
#

B-factor: mean 48.05, std 13.17, range [29.37, 109.52]

Nearest PDB structures (foldseek):
  8au6-assembly1_A  TM=1.004E+00  e=1.393E-48  Corynebacterium glutamicum ATCC 13032
  9atc-assembly1_A  TM=2.365E-01  e=8.361E-02  Escherichia coli
  6kja-assembly1_A-2  TM=2.688E-01  e=2.037E-01  Escherichia coli K-12
  3m5c-assembly1_A  TM=2.444E-01  e=3.689E-01  Xanthomonas campestris pv. campestris
  3m4n-assembly1_A  TM=2.451E-01  e=4.964E-01  Xanthomonas campestris pv. campestris

Foldseek 3Di:
DVVVVVVVVCVVVVVVVVVVVVVLVVCLVVPQAQQAAAAEEEEEEPAWDVVLVVLLVVSCVRNNYDHQFYKYFYPLQQAPVNFVVLLVLLVVLAFPPFDQDPVDSTSLLSNLSRQLLLAAADLVPRHRSGDPVSNCSSVVVCVVVPRMDTDPPRHHRGLEYEEYEQALLPDNSQRSQCSNLSNQVNSLVSPRAYEYEYEQSLCHCSHNLVVQCVDVVSVVGYHYQHHSVDSVSSVRSVVNSVNSD

Solvent-accessible surface area: 12004 Å² total

Radius of gyration: 19.54 Å; Cα contacts (8 Å, |Δi|>4): 481; chains: 1; bounding box: 64×49×40 Å